Protein AF-A0A934AI98-F1 (afdb_monomer_lite)

Secondary structure (DSSP, 8-state):
-B--PPBS------EEEETTTTEEEETTTEEE--SS-HHHHHHHHHHHHH-S-BEEE-SSS-EEESS-TTSHHHHHHHHHHHHHHHHHHT--SS-TTB--GGG--PPPPSS---EEEEEEEEEEEEEEETTEEEEEEEEEEEEEEEEEEEE-TTSPEEE-HHHHHTT---HHHHHHHHHHHHTHHHHTTSHHHHHHHHHHHHHHHHHHHHTTT--HHHHHHHHHTSTT-------TTS-HHHHHHHHHHHHHHTT--TTBSS-HHHHHHT--

pLDDT: mean 92.44, std 5.74, range [55.16, 98.06]

Sequence (272 aa):
MLEDAAAGLGAIKAVHYADKFHAVEIDNRAVYFPPVGPRDLAVLCRSLAADDRVGVSLGDAELVWGVPKGSDVALVLKLADLFLADIVFGRRETTAGYRYAKRYKPIQQAGEPKVAAFFKIHKFKFRVEKQEVQLVRSALDVSLVPLAAAKAADGANLPDMGAIKAGVRFQALEKNAKHLAKNMSYYRREKVLDQACLYGEVAAFLRGIRDHGADLLGLAMEIEASPRYSVGPDNSAQSLRTHWLAYLKSIETKREFRNWSAPPYTLQSKQR

Radius of gyration: 19.56 Å; chains: 1; bounding box: 44×44×54 Å

Foldseek 3Di:
DQDAAEPDPPFFDDWAQDLVQRWIATPVQAIERQPDALALLLQLLQLCLVDLDAAWDDDPDTDTHSGDCQDPLNLLRVLLLVVLVCQLQQVCLLVVQFQDDVSDRQDHFPDDFQKDKDWYKAPFYWYQDPRYIDTPDIFIAIDIFHFDPDADPNRHTDGPVVCVVVVPDRVSSVVSRVSCRVPVVVVCLQVSSVVNNSSSNSSNHSNNVVVSPYNSNVNSVSSCPRPSDDDDDRRNPDDSVVVSLVSLVVCLVVVSVPRGNDSSNVSNVVVD

Structure (mmCIF, N/CA/C/O backbone):
data_AF-A0A934AI98-F1
#
_entry.id   AF-A0A934AI98-F1
#
loop_
_atom_site.group_PDB
_atom_site.id
_atom_site.type_symbol
_atom_site.label_atom_id
_atom_site.label_alt_id
_atom_site.label_comp_id
_atom_site.label_asym_id
_atom_site.label_entity_id
_atom_site.label_seq_id
_atom_site.pdbx_PDB_ins_code
_atom_site.Cartn_x
_atom_site.Cartn_y
_atom_site.Cartn_z
_atom_site.occupancy
_atom_site.B_iso_or_equiv
_atom_site.auth_seq_id
_atom_site.auth_comp_id
_atom_site.auth_asym_id
_atom_site.auth_atom_id
_atom_site.pdbx_PDB_model_num
ATOM 1 N N . MET A 1 1 ? -2.433 -5.273 2.769 1.00 73.44 1 MET A N 1
ATOM 2 C CA . MET A 1 1 ? -1.682 -6.050 1.759 1.00 73.44 1 MET A CA 1
ATOM 3 C C . MET A 1 1 ? -1.903 -5.462 0.374 1.00 73.44 1 MET A C 1
ATOM 5 O O . MET A 1 1 ? -2.965 -4.892 0.119 1.00 73.44 1 MET A O 1
ATOM 9 N N . LEU A 1 2 ? -0.888 -5.574 -0.483 1.00 85.25 2 LEU A N 1
ATOM 10 C CA . LEU A 1 2 ? -0.943 -5.202 -1.897 1.00 85.25 2 LEU A CA 1
ATOM 11 C C . LEU A 1 2 ? -1.144 -6.484 -2.705 1.00 85.25 2 LEU A C 1
ATOM 13 O O . LEU A 1 2 ? -0.258 -7.336 -2.705 1.00 85.25 2 LEU A O 1
ATOM 17 N N . GLU A 1 3 ? -2.288 -6.649 -3.359 1.00 81.00 3 GLU A N 1
ATOM 18 C CA . GLU A 1 3 ? -2.690 -7.927 -3.964 1.00 81.00 3 GLU A CA 1
ATOM 19 C C . GLU A 1 3 ? -3.086 -7.783 -5.436 1.00 81.00 3 GLU A C 1
ATOM 21 O O . GLU A 1 3 ? -3.317 -6.678 -5.920 1.00 81.00 3 GLU A O 1
ATOM 26 N N . ASP A 1 4 ? -3.201 -8.926 -6.111 1.00 81.06 4 ASP A N 1
ATOM 27 C CA . ASP A 1 4 ? -3.492 -9.104 -7.536 1.00 81.06 4 ASP A CA 1
ATOM 28 C C . ASP A 1 4 ? -2.334 -8.733 -8.482 1.00 81.06 4 ASP A C 1
ATOM 30 O O . ASP A 1 4 ? -1.435 -7.949 -8.158 1.00 81.06 4 ASP A O 1
ATOM 34 N N . ALA A 1 5 ? -2.382 -9.329 -9.674 1.00 77.62 5 ALA A N 1
ATOM 35 C CA . ALA A 1 5 ? -1.540 -9.008 -10.818 1.00 77.62 5 ALA A CA 1
ATOM 36 C C . ALA A 1 5 ? -2.297 -8.117 -11.814 1.00 77.62 5 ALA A C 1
ATOM 38 O O . ALA A 1 5 ? -3.532 -8.092 -11.852 1.00 77.62 5 ALA A O 1
ATOM 39 N N . ALA A 1 6 ? -1.557 -7.378 -12.638 1.00 76.75 6 ALA A N 1
ATOM 40 C CA . ALA A 1 6 ? -2.126 -6.541 -13.680 1.00 76.75 6 ALA A CA 1
ATOM 41 C C . ALA A 1 6 ? -2.884 -7.375 -14.722 1.00 76.75 6 ALA A C 1
ATOM 43 O O . ALA A 1 6 ? -2.316 -8.226 -15.403 1.00 76.75 6 ALA A O 1
ATOM 44 N N . ALA A 1 7 ? -4.164 -7.059 -14.918 1.00 74.12 7 ALA A N 1
ATOM 45 C CA . ALA A 1 7 ? -4.917 -7.523 -16.076 1.00 74.12 7 ALA A CA 1
ATOM 46 C C . ALA A 1 7 ? -4.786 -6.529 -17.243 1.00 74.12 7 ALA A C 1
ATOM 48 O O . ALA A 1 7 ? -4.809 -5.312 -17.036 1.00 74.12 7 ALA A O 1
ATOM 49 N N . GLY A 1 8 ? -4.740 -7.047 -18.476 1.00 74.12 8 GLY A N 1
ATOM 50 C CA . GLY A 1 8 ? -4.846 -6.238 -19.699 1.00 74.12 8 GLY A CA 1
ATOM 51 C C . GLY A 1 8 ? -3.528 -5.771 -20.326 1.00 74.12 8 GLY A C 1
ATOM 52 O O . GLY A 1 8 ? -3.575 -4.930 -21.219 1.00 74.12 8 GLY A O 1
ATOM 53 N N . LEU A 1 9 ? -2.375 -6.307 -19.907 1.00 80.12 9 LEU A N 1
ATOM 54 C CA . LEU A 1 9 ? -1.071 -5.974 -20.508 1.00 80.12 9 LEU A CA 1
ATOM 55 C C . LEU A 1 9 ? -0.831 -6.657 -21.874 1.00 80.12 9 LEU A C 1
ATOM 57 O O . LEU A 1 9 ? -0.042 -6.165 -22.686 1.00 80.12 9 LEU A O 1
ATOM 61 N N . GLY A 1 10 ? -1.546 -7.752 -22.161 1.00 79.75 10 GLY A N 1
ATOM 62 C CA . GLY A 1 10 ? -1.292 -8.615 -23.323 1.00 79.75 10 GLY A CA 1
ATOM 63 C C . GLY A 1 10 ? -0.042 -9.482 -23.135 1.00 79.75 10 GLY A C 1
ATOM 64 O O . GLY A 1 10 ? 0.562 -9.458 -22.069 1.00 79.75 10 GLY A O 1
ATOM 65 N N . ALA A 1 11 ? 0.347 -10.238 -24.165 1.00 85.25 11 ALA A N 1
ATOM 66 C CA . ALA A 1 11 ? 1.568 -11.045 -24.122 1.00 85.25 11 ALA A CA 1
ATOM 67 C C . ALA A 1 11 ? 2.816 -10.152 -24.030 1.00 85.25 11 ALA A C 1
ATOM 69 O O . ALA A 1 11 ? 2.882 -9.125 -24.707 1.00 85.25 11 ALA A O 1
ATOM 70 N N . ILE A 1 12 ? 3.790 -10.554 -23.214 1.00 89.44 12 ILE A N 1
ATOM 71 C CA . ILE A 1 12 ? 5.048 -9.834 -22.990 1.00 89.44 12 ILE A CA 1
ATOM 72 C C . ILE A 1 12 ? 6.200 -10.777 -23.327 1.00 89.44 12 ILE A C 1
ATOM 74 O O . ILE A 1 12 ? 6.163 -11.948 -22.958 1.00 89.44 12 ILE A O 1
ATOM 78 N N . LYS A 1 13 ? 7.193 -10.278 -24.063 1.00 89.56 13 LYS A N 1
ATOM 79 C CA . LYS A 1 13 ? 8.405 -11.005 -24.467 1.00 89.56 13 LYS A CA 1
ATOM 80 C C . LYS A 1 13 ? 9.668 -10.397 -23.869 1.00 89.56 13 LYS A C 1
ATOM 82 O O . LYS A 1 13 ? 10.595 -11.135 -23.560 1.00 89.56 13 LYS A O 1
ATOM 87 N N . ALA A 1 14 ? 9.717 -9.073 -23.748 1.00 92.81 14 ALA A N 1
ATOM 88 C CA . ALA A 1 14 ? 10.872 -8.338 -23.256 1.00 92.81 14 ALA A CA 1
ATOM 89 C C . ALA A 1 14 ? 10.441 -7.155 -22.387 1.00 92.81 14 ALA A C 1
ATOM 91 O O . ALA A 1 14 ? 9.455 -6.472 -22.682 1.00 92.81 14 ALA A O 1
ATOM 92 N N . VAL A 1 15 ? 11.210 -6.919 -21.326 1.00 96.50 15 VAL A N 1
ATOM 93 C CA . VAL A 1 15 ? 11.049 -5.786 -20.419 1.00 96.50 15 VAL A CA 1
ATOM 94 C C . VAL A 1 15 ? 12.421 -5.200 -20.118 1.00 96.50 15 VAL A C 1
ATOM 96 O O . VAL A 1 15 ? 13.326 -5.955 -19.776 1.00 96.50 15 VAL A O 1
ATOM 99 N N . HIS A 1 16 ? 12.549 -3.877 -20.216 1.00 96.19 16 HIS A N 1
ATOM 100 C CA . HIS A 1 16 ? 13.788 -3.152 -19.922 1.00 96.19 16 HIS A CA 1
ATOM 101 C C . HIS A 1 16 ? 13.499 -1.851 -19.178 1.00 96.19 16 HIS A C 1
ATOM 103 O O . HIS A 1 16 ? 12.447 -1.233 -19.364 1.00 96.19 16 HIS A O 1
ATOM 109 N N . TYR A 1 17 ? 14.435 -1.410 -18.346 1.00 97.69 17 TYR A N 1
ATOM 110 C CA . TYR A 1 17 ? 14.358 -0.120 -17.679 1.00 97.69 17 TYR A CA 1
ATOM 111 C C . TYR A 1 17 ? 15.046 0.981 -18.499 1.00 97.69 17 TYR A C 1
ATOM 113 O O . TYR A 1 17 ? 16.257 0.977 -18.708 1.00 97.69 17 TYR A O 1
ATOM 121 N N . ALA A 1 18 ? 14.269 1.979 -18.915 1.00 96.12 18 ALA A N 1
ATOM 122 C CA . ALA A 1 18 ? 14.749 3.173 -19.597 1.00 96.12 18 ALA A CA 1
ATOM 123 C C . ALA A 1 18 ? 15.078 4.282 -18.582 1.00 96.12 18 ALA A C 1
ATOM 125 O O . ALA A 1 18 ? 14.221 5.070 -18.161 1.00 96.12 18 ALA A O 1
ATOM 126 N N . ASP A 1 19 ? 16.351 4.367 -18.197 1.00 93.69 19 ASP A N 1
ATOM 127 C CA . ASP A 1 19 ? 16.862 5.265 -17.155 1.00 93.69 19 ASP A CA 1
ATOM 128 C C . ASP A 1 19 ? 16.587 6.760 -17.413 1.00 93.69 19 ASP A C 1
ATOM 130 O O . ASP A 1 19 ? 16.228 7.516 -16.500 1.00 93.69 19 ASP A O 1
ATOM 134 N N . LYS A 1 20 ? 16.697 7.187 -18.674 1.00 92.75 20 LYS A N 1
ATOM 135 C CA . LYS A 1 20 ? 16.522 8.566 -19.126 1.00 92.75 20 LYS A CA 1
ATOM 136 C C . LYS A 1 20 ? 15.148 9.093 -18.747 1.00 92.75 20 LYS A C 1
ATOM 138 O O . LYS A 1 20 ? 15.032 10.254 -18.343 1.00 92.75 20 LYS A O 1
ATOM 143 N N . PHE A 1 21 ? 14.141 8.230 -18.826 1.00 94.38 21 PHE A N 1
ATOM 144 C CA . PHE A 1 21 ? 12.742 8.569 -18.614 1.00 94.38 21 PHE A CA 1
ATOM 145 C C . PHE A 1 21 ? 12.186 8.066 -17.283 1.00 94.38 21 PHE A C 1
ATOM 147 O O . PHE A 1 21 ? 11.069 8.442 -16.944 1.00 94.38 21 PHE A O 1
ATOM 154 N N . HIS A 1 22 ? 12.957 7.273 -16.527 1.00 96.50 22 HIS A N 1
ATOM 155 C CA . HIS A 1 22 ? 12.447 6.511 -15.389 1.00 96.50 22 HIS A CA 1
ATOM 156 C C . HIS A 1 22 ? 11.195 5.726 -15.798 1.00 96.50 22 HIS A C 1
ATOM 158 O O . HIS A 1 22 ? 10.081 6.002 -15.357 1.00 96.50 22 HIS A O 1
ATOM 164 N N . ALA A 1 23 ? 11.387 4.790 -16.721 1.00 97.44 23 ALA A N 1
ATOM 165 C CA . ALA A 1 23 ? 10.288 4.057 -17.319 1.00 97.44 23 ALA A CA 1
ATOM 166 C C . ALA A 1 23 ? 10.633 2.582 -17.518 1.00 97.44 23 ALA A C 1
ATOM 168 O O . ALA A 1 23 ? 11.800 2.222 -17.638 1.00 97.44 23 ALA A O 1
ATOM 169 N N . VAL A 1 24 ? 9.611 1.735 -17.547 1.00 97.69 24 VAL A N 1
ATOM 170 C CA . VAL A 1 24 ? 9.722 0.315 -17.877 1.00 97.69 24 VAL A CA 1
ATOM 171 C C . VAL A 1 24 ? 9.130 0.115 -19.267 1.00 97.69 24 VAL A C 1
ATOM 173 O O . VAL A 1 24 ? 7.924 0.270 -19.467 1.00 97.69 24 VAL A O 1
ATOM 176 N N . GLU A 1 25 ? 9.983 -0.191 -20.234 1.00 96.94 25 GLU A N 1
ATOM 177 C CA . GLU A 1 25 ? 9.597 -0.473 -21.612 1.00 96.94 25 GLU A CA 1
ATOM 178 C C . GLU A 1 25 ? 9.182 -1.939 -21.745 1.00 96.94 25 GLU A C 1
ATOM 180 O O . GLU A 1 25 ? 9.828 -2.832 -21.203 1.00 96.94 25 GLU A O 1
ATOM 185 N N . ILE A 1 26 ? 8.092 -2.185 -22.471 1.00 94.50 26 ILE A N 1
ATOM 186 C CA . ILE A 1 26 ? 7.527 -3.512 -22.724 1.00 94.50 26 ILE A CA 1
ATOM 187 C C . ILE A 1 26 ? 7.519 -3.721 -24.234 1.00 94.50 26 ILE A C 1
ATOM 189 O O . ILE A 1 26 ? 6.872 -2.954 -24.949 1.00 94.50 26 ILE A O 1
ATOM 193 N N . ASP A 1 27 ? 8.220 -4.746 -24.722 1.00 91.50 27 ASP A N 1
ATOM 194 C CA . ASP A 1 27 ? 8.306 -5.164 -26.135 1.00 91.50 27 ASP A CA 1
ATOM 195 C C . ASP A 1 27 ? 8.543 -4.032 -27.160 1.00 91.50 27 ASP A C 1
ATOM 197 O O . ASP A 1 27 ? 8.078 -4.132 -28.298 1.00 91.50 27 ASP A O 1
ATOM 201 N N . ASN A 1 28 ? 9.175 -2.917 -26.772 1.00 87.44 28 ASN A N 1
ATOM 202 C CA . ASN A 1 28 ? 9.252 -1.678 -27.569 1.00 87.44 28 ASN A CA 1
ATOM 203 C C . ASN A 1 28 ? 7.883 -1.159 -28.073 1.00 87.44 28 ASN A C 1
ATOM 205 O O . ASN A 1 28 ? 7.816 -0.381 -29.026 1.00 87.44 28 ASN A O 1
ATOM 209 N N . ARG A 1 29 ? 6.774 -1.609 -27.468 1.00 90.88 29 ARG A N 1
ATOM 210 C CA . ARG A 1 29 ? 5.394 -1.307 -27.891 1.00 90.88 29 ARG A CA 1
ATOM 211 C C . ARG A 1 29 ? 4.655 -0.414 -26.908 1.00 90.88 29 ARG A C 1
ATOM 213 O O . ARG A 1 29 ? 3.708 0.267 -27.300 1.00 90.88 29 ARG A O 1
ATOM 220 N N . ALA A 1 30 ? 5.027 -0.481 -25.635 1.00 94.56 30 ALA A N 1
ATOM 221 C CA . ALA A 1 30 ? 4.401 0.289 -24.579 1.00 94.56 30 ALA A CA 1
ATOM 222 C C . ALA A 1 30 ? 5.408 0.634 -23.485 1.00 94.56 30 ALA A C 1
ATOM 224 O O . ALA A 1 30 ? 6.384 -0.082 -23.278 1.00 94.56 30 ALA A O 1
ATOM 225 N N . VAL A 1 31 ? 5.132 1.712 -22.764 1.00 96.44 31 VAL A N 1
ATOM 226 C CA . VAL A 1 31 ? 5.966 2.212 -21.677 1.00 96.44 31 VAL A CA 1
ATOM 227 C C . VAL A 1 31 ? 5.106 2.382 -20.434 1.00 96.44 31 VAL A C 1
ATOM 229 O O . VAL A 1 31 ? 4.026 2.968 -20.492 1.00 96.44 31 VAL A O 1
ATOM 232 N N . TYR A 1 32 ? 5.570 1.863 -19.304 1.00 97.44 32 TYR A N 1
ATOM 233 C CA . TYR A 1 32 ? 5.018 2.169 -17.991 1.00 97.44 32 TYR A CA 1
ATOM 234 C C . TYR A 1 32 ? 5.914 3.198 -17.307 1.00 97.44 32 TYR A C 1
ATOM 236 O O . TYR A 1 32 ? 7.119 2.984 -17.211 1.00 97.44 32 TYR A O 1
ATOM 244 N N . PHE A 1 33 ? 5.337 4.294 -16.820 1.00 97.50 33 PHE A N 1
ATOM 245 C CA . PHE A 1 33 ? 6.042 5.292 -16.015 1.00 97.50 33 PHE A CA 1
ATOM 246 C C . PHE A 1 33 ? 5.723 5.039 -14.540 1.00 97.50 33 PHE A C 1
ATOM 248 O O . PHE A 1 33 ? 4.630 5.400 -14.094 1.00 97.50 33 PHE A O 1
ATOM 255 N N . PRO A 1 34 ? 6.622 4.399 -13.771 1.00 97.38 34 PRO A N 1
ATOM 256 C CA . PRO A 1 34 ? 6.347 4.069 -12.385 1.00 97.38 34 PRO A CA 1
ATOM 257 C C . PRO A 1 34 ? 6.080 5.347 -11.579 1.00 97.38 34 PRO A C 1
ATOM 259 O O . PRO A 1 34 ? 6.891 6.274 -11.599 1.00 97.38 34 PRO A O 1
ATOM 262 N N . PRO A 1 35 ? 4.972 5.422 -10.824 1.00 96.56 35 PRO A N 1
ATOM 263 C CA . PRO A 1 35 ? 4.641 6.597 -10.023 1.00 96.56 35 PRO A CA 1
ATOM 264 C C . PRO A 1 35 ? 5.407 6.638 -8.685 1.00 96.56 35 PRO A C 1
ATOM 266 O O . PRO A 1 35 ? 4.999 7.319 -7.746 1.00 96.56 35 PRO A O 1
ATOM 269 N N . VAL A 1 36 ? 6.503 5.887 -8.564 1.00 96.94 36 VAL A N 1
ATOM 270 C CA . VAL A 1 36 ? 7.329 5.756 -7.354 1.00 96.94 36 VAL A CA 1
ATOM 271 C C . VAL A 1 36 ? 8.793 5.889 -7.736 1.00 96.94 36 VAL A C 1
ATOM 273 O O . VAL A 1 36 ? 9.152 5.586 -8.862 1.00 96.94 36 VAL A O 1
ATOM 276 N N . GLY A 1 37 ? 9.657 6.318 -6.816 1.00 95.81 37 GLY A N 1
ATOM 277 C CA . GLY A 1 37 ? 11.070 6.519 -7.145 1.00 95.81 37 GLY A CA 1
ATOM 278 C C . GLY A 1 37 ? 11.808 5.222 -7.532 1.00 95.81 37 GLY A C 1
ATOM 279 O O . GLY A 1 37 ? 11.397 4.136 -7.111 1.00 95.81 37 GLY A O 1
ATOM 280 N N . PRO A 1 38 ? 12.954 5.320 -8.242 1.00 96.50 38 PRO A N 1
ATOM 281 C CA . PRO A 1 38 ? 13.774 4.167 -8.634 1.00 96.50 38 PRO A CA 1
ATOM 282 C C . PRO A 1 38 ? 14.121 3.230 -7.469 1.00 96.50 38 PRO A C 1
ATOM 284 O O . PRO A 1 38 ? 14.092 2.013 -7.621 1.00 96.50 38 PRO A O 1
ATOM 287 N N . ARG A 1 39 ? 14.394 3.791 -6.282 1.00 95.62 39 ARG A N 1
ATOM 288 C CA . ARG A 1 39 ? 14.692 3.020 -5.066 1.00 95.62 39 ARG A CA 1
ATOM 289 C C . ARG A 1 39 ? 13.560 2.061 -4.701 1.00 95.62 39 ARG A C 1
ATOM 291 O O . ARG A 1 39 ? 13.792 0.868 -4.523 1.00 95.62 39 ARG A O 1
ATOM 298 N N . ASP A 1 40 ? 12.346 2.586 -4.588 1.00 97.12 40 ASP A N 1
ATOM 299 C CA . ASP A 1 40 ? 11.182 1.796 -4.190 1.00 97.12 40 ASP A CA 1
ATOM 300 C C . ASP A 1 40 ? 10.789 0.795 -5.273 1.00 97.12 40 ASP A C 1
ATOM 302 O O . ASP A 1 40 ? 10.397 -0.327 -4.957 1.00 97.12 40 ASP A O 1
ATOM 306 N N . LEU A 1 41 ? 10.942 1.178 -6.544 1.00 98.00 41 LEU A N 1
ATOM 307 C CA . LEU A 1 41 ? 10.733 0.279 -7.672 1.00 98.00 41 LEU A CA 1
ATOM 308 C C . LEU A 1 41 ? 11.680 -0.926 -7.601 1.00 98.00 41 LEU A C 1
ATOM 310 O O . LEU A 1 41 ? 11.213 -2.058 -7.661 1.00 98.00 41 LEU A O 1
ATOM 314 N N . ALA A 1 42 ? 12.982 -0.703 -7.395 1.00 97.56 42 ALA A N 1
ATOM 315 C CA . ALA A 1 42 ? 13.966 -1.780 -7.268 1.00 97.56 42 ALA A CA 1
ATOM 316 C C . ALA A 1 42 ? 13.692 -2.686 -6.054 1.00 97.56 42 ALA A C 1
ATOM 318 O O . ALA A 1 42 ? 13.805 -3.911 -6.154 1.00 97.56 42 ALA A O 1
ATOM 319 N N . VAL A 1 43 ? 13.281 -2.102 -4.918 1.00 96.88 43 VAL A N 1
ATOM 320 C CA . VAL A 1 43 ? 12.843 -2.867 -3.739 1.00 96.88 43 VAL A CA 1
ATOM 321 C C . VAL A 1 43 ? 11.662 -3.764 -4.097 1.00 96.88 43 VAL A C 1
ATOM 323 O O . VAL A 1 43 ? 11.727 -4.961 -3.838 1.00 96.88 43 VAL A O 1
ATOM 326 N N . LEU A 1 44 ? 10.618 -3.223 -4.730 1.00 97.69 44 LEU A N 1
ATOM 327 C CA . LEU A 1 44 ? 9.441 -3.997 -5.127 1.00 97.69 44 LEU A CA 1
ATOM 328 C C . LEU A 1 44 ? 9.776 -5.086 -6.155 1.00 97.69 44 LEU A C 1
ATOM 330 O O . LEU A 1 44 ? 9.263 -6.195 -6.021 1.00 97.69 44 LEU A O 1
ATOM 334 N N . CYS A 1 45 ? 10.657 -4.816 -7.124 1.00 97.94 45 CYS A N 1
ATOM 335 C CA . CYS A 1 45 ? 11.142 -5.816 -8.076 1.00 97.94 45 CYS A CA 1
ATOM 336 C C . CYS A 1 45 ? 11.788 -7.009 -7.356 1.00 97.94 45 CYS A C 1
ATOM 338 O O . CYS A 1 45 ? 11.358 -8.145 -7.546 1.00 97.94 45 CYS A O 1
ATOM 340 N N . ARG A 1 46 ? 12.763 -6.759 -6.468 1.00 96.81 46 ARG A N 1
ATOM 341 C CA . ARG A 1 46 ? 13.418 -7.825 -5.686 1.00 96.81 46 ARG A CA 1
ATOM 342 C C . ARG A 1 46 ? 12.444 -8.580 -4.800 1.00 96.81 46 ARG A C 1
ATOM 344 O O . ARG A 1 46 ? 12.478 -9.806 -4.747 1.00 96.81 46 ARG A O 1
ATOM 351 N N . SER A 1 47 ? 11.588 -7.841 -4.105 1.00 95.38 47 SER A N 1
ATOM 352 C CA . SER A 1 47 ? 10.587 -8.405 -3.212 1.00 95.38 47 SER A CA 1
ATOM 353 C C . SER A 1 47 ? 9.677 -9.375 -3.949 1.00 95.38 47 SER A C 1
ATOM 355 O O . SER A 1 47 ? 9.574 -10.521 -3.534 1.00 95.38 47 SER A O 1
ATOM 357 N N . LEU A 1 48 ? 9.100 -8.954 -5.077 1.00 96.38 48 LEU A N 1
ATOM 358 C CA . LEU A 1 48 ? 8.155 -9.758 -5.856 1.00 96.38 48 LEU A CA 1
ATOM 359 C C . LEU A 1 48 ? 8.816 -10.873 -6.672 1.00 96.38 48 LEU A C 1
ATOM 361 O O . LEU A 1 48 ? 8.125 -11.805 -7.089 1.00 96.38 48 LEU A O 1
ATOM 365 N N . ALA A 1 49 ? 10.130 -10.800 -6.897 1.00 95.25 49 ALA A N 1
ATOM 366 C CA . ALA A 1 49 ? 10.900 -11.923 -7.417 1.00 95.25 49 ALA A CA 1
ATOM 367 C C . ALA A 1 49 ? 11.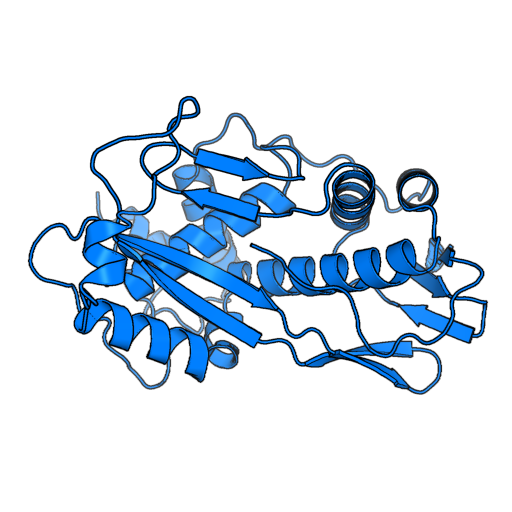045 -13.052 -6.381 1.00 95.25 49 ALA A C 1
ATOM 369 O O . ALA A 1 49 ? 11.041 -14.222 -6.753 1.00 95.25 49 ALA A O 1
ATOM 370 N N . ALA A 1 50 ? 11.175 -12.705 -5.095 1.00 93.19 50 ALA A N 1
ATOM 371 C CA . ALA A 1 50 ? 11.427 -13.656 -4.011 1.00 93.19 50 ALA A CA 1
ATOM 372 C C . ALA A 1 50 ? 10.146 -14.169 -3.325 1.00 93.19 50 ALA A C 1
ATOM 374 O O . ALA A 1 50 ? 10.045 -15.352 -3.009 1.00 93.19 50 ALA A O 1
ATOM 375 N N . ASP A 1 51 ? 9.178 -13.287 -3.070 1.00 87.69 51 ASP A N 1
ATOM 376 C CA . ASP A 1 51 ? 7.905 -13.588 -2.411 1.00 87.69 51 ASP A CA 1
ATOM 377 C C . ASP A 1 51 ? 6.799 -12.746 -3.054 1.00 87.69 51 ASP A C 1
ATOM 379 O O . ASP A 1 51 ? 6.893 -11.525 -3.165 1.00 87.69 51 ASP A O 1
ATOM 383 N N . ASP A 1 52 ? 5.706 -13.388 -3.458 1.00 87.00 52 ASP A N 1
ATOM 384 C CA . ASP A 1 52 ? 4.588 -12.684 -4.079 1.00 87.00 52 ASP A CA 1
ATOM 385 C C . ASP A 1 52 ? 3.862 -11.724 -3.115 1.00 87.00 52 ASP A C 1
ATOM 387 O O . ASP A 1 52 ? 3.116 -10.836 -3.539 1.00 87.00 52 ASP A O 1
ATOM 391 N N . ARG A 1 53 ? 4.070 -11.862 -1.803 1.00 88.81 53 ARG A N 1
ATOM 392 C CA . ARG A 1 53 ? 3.390 -11.067 -0.776 1.00 88.81 53 ARG A CA 1
ATOM 393 C C . ARG A 1 53 ? 4.123 -9.760 -0.512 1.00 88.81 53 ARG A C 1
ATOM 395 O O . ARG A 1 53 ? 5.293 -9.764 -0.170 1.00 88.81 53 ARG A O 1
ATOM 402 N N . VAL A 1 54 ? 3.392 -8.645 -0.518 1.00 93.19 54 VAL A N 1
ATOM 403 C CA . VAL A 1 54 ? 3.866 -7.354 0.008 1.00 93.19 54 VAL A CA 1
ATOM 404 C C . VAL A 1 54 ? 2.821 -6.792 0.965 1.00 93.19 54 VAL A C 1
ATOM 406 O O . VAL A 1 54 ? 1.656 -6.579 0.604 1.00 93.19 54 VAL A O 1
ATOM 409 N N . GLY A 1 55 ? 3.215 -6.554 2.213 1.00 93.69 55 GLY A N 1
ATOM 410 C CA . GLY A 1 55 ? 2.279 -6.069 3.217 1.00 93.69 55 GLY A CA 1
ATOM 411 C C . GLY A 1 55 ? 2.876 -5.884 4.599 1.00 93.69 55 GLY A C 1
ATOM 412 O O . GLY A 1 55 ? 4.035 -6.202 4.854 1.00 93.69 55 GLY A O 1
ATOM 413 N N . VAL A 1 56 ? 2.036 -5.377 5.495 1.00 94.62 56 VAL A N 1
ATOM 414 C CA . VAL A 1 56 ? 2.345 -5.183 6.909 1.00 94.62 56 VAL A CA 1
ATOM 415 C C . VAL A 1 56 ? 1.152 -5.612 7.751 1.00 94.62 56 VAL A C 1
ATOM 417 O O . VAL A 1 56 ? 0.025 -5.655 7.252 1.00 94.62 56 VAL A O 1
ATOM 420 N N . SER A 1 57 ? 1.407 -5.917 9.017 1.00 91.62 57 SER A N 1
ATOM 421 C CA . SER A 1 57 ? 0.383 -6.075 10.046 1.00 91.62 57 SER A CA 1
ATOM 422 C C . SER A 1 57 ? 0.863 -5.381 11.306 1.00 91.62 57 SER A C 1
ATOM 424 O O . SER A 1 57 ? 1.973 -5.649 11.773 1.00 91.62 57 S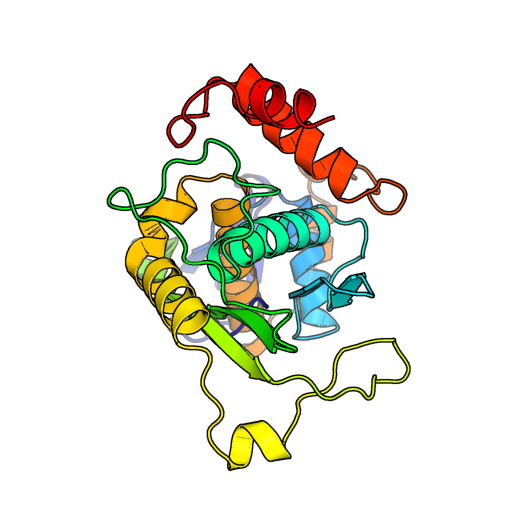ER A O 1
ATOM 426 N N . LEU A 1 58 ? 0.016 -4.515 11.855 1.00 90.88 58 LEU A N 1
ATOM 427 C CA . LEU A 1 58 ? 0.269 -3.814 13.105 1.00 90.88 58 LEU A CA 1
ATOM 428 C C . LEU A 1 58 ? -0.649 -4.345 14.210 1.00 90.88 58 LEU A C 1
ATOM 430 O O . LEU A 1 58 ? -1.849 -4.540 14.023 1.00 90.88 58 LEU A O 1
ATOM 434 N N . GLY A 1 59 ? -0.068 -4.586 15.378 1.00 84.94 59 GLY A N 1
ATOM 435 C CA . GLY A 1 59 ? -0.743 -5.077 16.574 1.00 84.94 59 GLY A CA 1
ATOM 436 C C . GLY A 1 59 ? 0.275 -5.200 17.701 1.00 84.94 59 GLY A C 1
ATOM 437 O O . GLY A 1 59 ? 1.168 -4.365 17.804 1.00 84.94 59 GLY A O 1
ATOM 438 N N . ASP A 1 60 ? 0.189 -6.270 18.492 1.00 80.06 60 ASP A N 1
ATOM 439 C CA . ASP A 1 60 ? 1.191 -6.562 19.533 1.00 80.06 60 ASP A CA 1
ATOM 440 C C . ASP A 1 60 ? 2.598 -6.783 18.944 1.00 80.06 60 ASP A C 1
ATOM 442 O O . ASP A 1 60 ? 3.603 -6.525 19.602 1.00 80.06 60 ASP A O 1
ATOM 446 N N . ALA A 1 61 ? 2.664 -7.229 17.686 1.00 84.44 61 ALA A N 1
ATOM 447 C CA . ALA A 1 61 ? 3.880 -7.321 16.893 1.00 84.44 61 ALA A CA 1
ATOM 448 C C . ALA A 1 61 ? 3.744 -6.495 15.605 1.00 84.44 61 ALA A C 1
ATOM 450 O O . ALA A 1 61 ? 2.664 -6.408 15.014 1.00 84.44 61 ALA A O 1
ATOM 451 N N . GLU A 1 62 ? 4.860 -5.920 15.148 1.00 89.88 62 GLU A N 1
ATOM 452 C CA . GLU A 1 62 ? 4.964 -5.293 13.829 1.00 89.88 62 GLU A CA 1
ATOM 453 C C . GLU A 1 62 ? 5.553 -6.282 12.822 1.00 89.88 62 GLU A C 1
ATOM 455 O O . GLU A 1 62 ? 6.765 -6.530 12.814 1.00 89.88 62 GLU A O 1
ATOM 460 N N . LEU A 1 63 ? 4.701 -6.804 11.944 1.00 91.06 63 LEU A N 1
ATOM 461 C CA . LEU A 1 63 ? 5.094 -7.751 10.905 1.00 91.06 63 LEU A CA 1
ATOM 462 C C . LEU A 1 63 ? 5.175 -7.045 9.550 1.00 91.06 63 LEU A C 1
ATOM 464 O O . LEU A 1 63 ? 4.351 -6.186 9.229 1.00 91.06 63 LEU A O 1
ATOM 468 N N . VAL A 1 64 ? 6.187 -7.405 8.763 1.00 93.06 64 VAL A N 1
ATOM 469 C CA . VAL A 1 64 ? 6.423 -6.904 7.404 1.00 93.06 64 VAL A CA 1
ATOM 470 C C . VAL A 1 64 ? 6.728 -8.104 6.516 1.00 93.06 64 VAL A C 1
ATOM 472 O O . VAL A 1 64 ? 7.571 -8.924 6.873 1.00 93.06 64 VAL A O 1
ATOM 475 N N . TRP A 1 65 ? 6.058 -8.197 5.369 1.00 91.88 65 TRP A N 1
ATOM 476 C CA . TRP A 1 65 ? 6.222 -9.290 4.409 1.00 91.88 65 TRP A CA 1
ATOM 477 C C . TRP A 1 65 ? 6.681 -8.772 3.047 1.00 91.88 65 TRP A C 1
ATOM 479 O O . TRP A 1 65 ? 6.244 -7.706 2.602 1.00 91.88 65 TRP A O 1
ATOM 489 N N . GLY A 1 66 ? 7.560 -9.540 2.401 1.00 90.56 66 GLY A N 1
ATOM 490 C CA . GLY A 1 66 ? 8.101 -9.293 1.060 1.00 90.56 66 GLY A CA 1
ATOM 491 C C . GLY A 1 66 ? 9.176 -8.222 0.976 1.00 90.56 66 GLY A C 1
ATOM 492 O O . GLY A 1 66 ? 10.119 -8.372 0.209 1.00 90.56 66 GLY A O 1
ATOM 493 N N . VAL A 1 67 ? 9.072 -7.149 1.759 1.00 94.06 67 VAL A N 1
ATOM 494 C CA . VAL A 1 67 ? 9.974 -5.986 1.688 1.00 94.06 67 VAL A CA 1
ATOM 495 C C . VAL A 1 67 ? 10.876 -5.867 2.923 1.00 94.06 67 VAL A C 1
ATOM 497 O O . VAL A 1 67 ? 10.482 -6.289 4.014 1.00 94.06 67 VAL A O 1
ATOM 500 N N . PRO A 1 68 ? 12.069 -5.247 2.810 1.00 94.06 68 PRO A N 1
ATOM 501 C CA . PRO A 1 68 ? 12.912 -4.969 3.970 1.00 94.06 68 PRO A CA 1
ATOM 502 C C . PRO A 1 68 ? 12.176 -4.109 5.005 1.00 94.06 68 PRO A C 1
ATOM 504 O O . PRO A 1 68 ? 11.583 -3.085 4.655 1.00 94.06 68 PRO A O 1
ATOM 507 N N . LYS A 1 69 ? 12.254 -4.481 6.290 1.00 92.31 69 LYS A N 1
ATOM 508 C CA . LYS A 1 69 ? 11.508 -3.831 7.389 1.00 92.31 69 LYS A CA 1
ATOM 509 C C . LYS A 1 69 ? 11.754 -2.318 7.501 1.00 92.31 69 LYS A C 1
ATOM 511 O O . LYS A 1 69 ? 10.845 -1.598 7.906 1.00 92.31 69 LYS A O 1
ATOM 516 N N . GLY A 1 70 ? 12.959 -1.858 7.157 1.00 91.44 70 GLY A N 1
ATOM 517 C CA . GLY A 1 70 ? 13.362 -0.447 7.179 1.00 91.44 70 GLY A CA 1
ATOM 518 C C . GLY A 1 70 ? 13.212 0.301 5.849 1.00 91.44 70 GLY A C 1
ATOM 519 O O . GLY A 1 70 ? 13.582 1.471 5.773 1.00 91.44 70 GLY A O 1
ATOM 520 N N . SER A 1 71 ? 12.687 -0.345 4.802 1.00 94.44 71 SER A N 1
ATOM 521 C CA . SER A 1 71 ? 12.435 0.315 3.512 1.00 94.44 71 SER A CA 1
ATOM 522 C C . SER A 1 71 ? 11.341 1.383 3.620 1.00 94.44 71 SER A C 1
ATOM 524 O O . SER A 1 71 ? 10.443 1.283 4.461 1.00 94.44 71 SER A O 1
ATOM 526 N N . ASP A 1 72 ? 11.378 2.381 2.733 1.00 94.69 72 ASP A N 1
ATOM 527 C CA . ASP A 1 72 ? 10.326 3.404 2.655 1.00 94.69 72 ASP A CA 1
ATOM 528 C C . ASP A 1 72 ? 8.969 2.768 2.304 1.00 94.69 72 ASP A C 1
ATOM 530 O O . ASP A 1 72 ? 7.948 3.140 2.885 1.00 94.69 72 ASP A O 1
ATOM 534 N N . VAL A 1 73 ? 8.969 1.725 1.459 1.00 96.06 73 VAL A N 1
ATOM 535 C CA . VAL A 1 73 ? 7.785 0.903 1.161 1.00 96.06 73 VAL A CA 1
ATOM 536 C C . VAL A 1 73 ? 7.168 0.342 2.444 1.00 96.06 73 VAL A C 1
ATOM 538 O O . VAL A 1 73 ? 5.986 0.565 2.708 1.00 96.06 73 VAL A O 1
ATOM 541 N N . ALA A 1 74 ? 7.956 -0.346 3.279 1.00 96.12 74 ALA A N 1
ATOM 542 C CA . ALA A 1 74 ? 7.464 -0.892 4.543 1.00 96.12 74 ALA A CA 1
ATOM 543 C C . ALA A 1 74 ? 6.9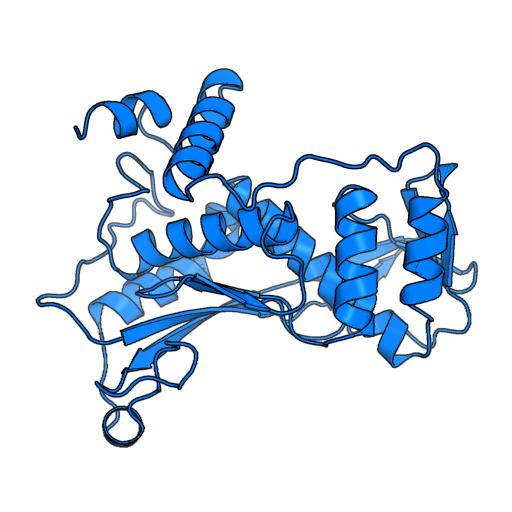38 0.215 5.464 1.00 96.12 74 ALA A C 1
ATOM 545 O O . ALA A 1 74 ? 5.853 0.083 6.030 1.00 96.12 74 ALA A O 1
ATOM 546 N N . LEU A 1 75 ? 7.678 1.318 5.590 1.00 96.00 75 LEU A N 1
ATOM 547 C CA . LEU A 1 75 ? 7.304 2.429 6.456 1.00 96.00 75 LEU A CA 1
ATOM 548 C C . LEU A 1 75 ? 5.960 3.049 6.054 1.00 96.00 75 LEU A C 1
ATOM 550 O O . LEU A 1 75 ? 5.074 3.204 6.893 1.00 96.00 75 LEU A O 1
ATOM 554 N N . VAL A 1 76 ? 5.782 3.377 4.777 1.00 96.69 76 VAL A N 1
ATOM 555 C CA . VAL A 1 76 ? 4.532 3.950 4.264 1.00 96.69 76 VAL A CA 1
ATOM 556 C C . VAL A 1 76 ? 3.368 2.990 4.471 1.00 96.69 76 VAL A C 1
ATOM 558 O O . VAL A 1 76 ? 2.302 3.431 4.895 1.00 96.69 76 VAL A O 1
ATOM 561 N N . LEU A 1 77 ? 3.560 1.690 4.226 1.00 97.38 77 LEU A N 1
ATOM 562 C CA . LEU A 1 77 ? 2.512 0.699 4.463 1.00 97.38 77 LEU A CA 1
ATOM 563 C C . LEU A 1 77 ? 2.107 0.653 5.939 1.00 97.38 77 LEU A C 1
ATOM 565 O O . LEU A 1 77 ? 0.912 0.608 6.220 1.00 97.38 77 LEU A O 1
ATOM 569 N N . LYS A 1 78 ? 3.058 0.741 6.880 1.00 96.88 78 LYS A N 1
ATOM 570 C CA . LYS A 1 78 ? 2.748 0.830 8.318 1.00 96.88 78 LYS A CA 1
ATOM 571 C C . LYS A 1 78 ? 1.985 2.106 8.661 1.00 96.88 78 LYS A C 1
ATOM 573 O O . LYS A 1 78 ? 0.988 2.055 9.370 1.00 96.88 78 LYS A O 1
ATOM 578 N N . LEU A 1 79 ? 2.427 3.259 8.163 1.00 96.62 79 LEU A N 1
ATOM 579 C CA . LEU A 1 79 ? 1.752 4.529 8.440 1.00 96.62 79 LEU A CA 1
ATOM 580 C C . LEU A 1 79 ? 0.338 4.563 7.828 1.00 96.62 79 LEU A C 1
ATOM 582 O O . LEU A 1 79 ? -0.582 5.099 8.445 1.00 96.62 79 LEU A O 1
ATOM 586 N N . ALA A 1 80 ? 0.150 3.970 6.645 1.00 97.12 80 ALA A N 1
ATOM 587 C CA . ALA A 1 80 ? -1.160 3.816 6.023 1.00 97.12 80 ALA A CA 1
ATOM 588 C C . ALA A 1 80 ? -2.054 2.870 6.835 1.00 97.12 80 ALA A C 1
ATOM 590 O O . ALA A 1 80 ? -3.200 3.218 7.102 1.00 97.12 80 ALA A O 1
ATOM 591 N N . ASP A 1 81 ? -1.537 1.719 7.271 1.00 96.88 81 ASP A N 1
ATOM 592 C CA . ASP A 1 81 ? -2.262 0.764 8.116 1.00 96.88 81 ASP A CA 1
ATOM 593 C C . ASP A 1 81 ? -2.711 1.412 9.432 1.00 96.88 81 ASP A C 1
ATOM 595 O O . ASP A 1 81 ? -3.896 1.394 9.760 1.00 96.88 81 ASP A O 1
ATOM 599 N N . LEU A 1 82 ? -1.797 2.110 10.114 1.00 95.62 82 LEU A N 1
ATOM 600 C CA . LEU A 1 82 ? -2.073 2.869 11.333 1.00 95.62 82 LEU A CA 1
ATOM 601 C C . LEU A 1 82 ? -3.174 3.918 11.121 1.00 95.62 82 LEU A C 1
ATOM 603 O O . LEU A 1 82 ? -4.096 4.028 11.931 1.00 95.62 82 LEU A O 1
ATOM 607 N N . PHE A 1 83 ? -3.089 4.685 10.031 1.00 96.31 83 PHE A N 1
ATOM 608 C CA . PHE A 1 83 ? -4.092 5.688 9.688 1.00 96.31 83 PHE A CA 1
ATOM 609 C C . PHE A 1 83 ? -5.459 5.046 9.431 1.00 96.31 83 PHE A C 1
ATOM 611 O O . PHE A 1 83 ? -6.448 5.468 10.020 1.00 96.31 83 PHE A O 1
ATOM 618 N N . LEU A 1 84 ? -5.534 4.012 8.588 1.00 97.31 84 LEU A N 1
ATOM 619 C CA . LEU A 1 84 ? -6.795 3.350 8.239 1.00 97.31 84 LEU A CA 1
ATOM 620 C C . LEU A 1 84 ? -7.419 2.631 9.442 1.00 97.31 84 LEU A C 1
ATOM 622 O O . LEU A 1 84 ? -8.639 2.691 9.624 1.00 97.31 84 LEU A O 1
ATOM 626 N N . ALA A 1 85 ? -6.601 1.990 10.280 1.00 95.88 85 ALA A N 1
ATOM 627 C CA . ALA A 1 85 ? -7.038 1.338 11.507 1.00 95.88 85 ALA A CA 1
ATOM 628 C C . ALA A 1 85 ? -7.684 2.344 12.467 1.00 95.88 85 ALA A C 1
ATOM 630 O O . ALA A 1 85 ? -8.782 2.088 12.958 1.00 95.88 85 ALA A O 1
ATOM 631 N N . ASP A 1 86 ? -7.085 3.519 12.671 1.00 95.38 86 ASP A N 1
ATOM 632 C CA . ASP A 1 86 ? -7.651 4.552 13.547 1.00 95.38 86 ASP A CA 1
ATOM 633 C C . ASP A 1 86 ? -9.062 4.990 13.102 1.00 95.38 86 ASP A C 1
ATOM 635 O O . ASP A 1 86 ? -9.944 5.213 13.937 1.00 95.38 86 ASP A O 1
ATOM 639 N N . ILE A 1 87 ? -9.323 5.003 11.785 1.00 96.75 87 ILE A N 1
ATOM 640 C CA . ILE A 1 87 ? -10.657 5.255 11.211 1.00 96.75 87 ILE A CA 1
ATOM 641 C C . ILE A 1 87 ? -11.603 4.075 11.441 1.00 96.75 87 ILE A C 1
ATOM 643 O O . ILE A 1 87 ? -12.748 4.280 11.843 1.00 96.75 87 ILE A O 1
ATOM 647 N N . VAL A 1 88 ? -11.167 2.842 11.164 1.00 97.38 88 VAL A N 1
ATOM 648 C CA . VAL A 1 88 ? -12.016 1.647 11.315 1.00 97.38 88 VAL A CA 1
ATOM 649 C C . VAL A 1 88 ? -12.418 1.442 12.771 1.00 97.38 88 VAL A C 1
ATOM 651 O O . VAL A 1 88 ? -13.595 1.208 13.041 1.00 97.38 88 VAL A O 1
ATOM 654 N N . PHE A 1 89 ? -11.476 1.586 13.700 1.00 95.94 89 PHE A N 1
ATOM 655 C CA . PHE A 1 89 ? -11.704 1.420 15.135 1.00 95.94 89 PHE A CA 1
ATOM 656 C C . PHE A 1 89 ? -12.290 2.661 15.816 1.00 95.94 89 PHE A C 1
ATOM 658 O O . PHE A 1 89 ? -12.775 2.562 16.941 1.00 95.94 89 PHE A O 1
ATOM 665 N N . GLY A 1 90 ? -12.278 3.815 15.145 1.00 94.56 90 GLY A N 1
ATOM 666 C CA . GLY A 1 90 ? -12.845 5.059 15.659 1.00 94.56 90 GLY A CA 1
ATOM 667 C C . GLY A 1 90 ? -12.134 5.609 16.897 1.00 94.56 90 GLY A C 1
ATOM 668 O O . GLY A 1 90 ? -12.772 6.308 17.680 1.00 94.56 90 GLY A O 1
ATOM 669 N N . ARG A 1 91 ? -10.842 5.298 17.084 1.00 91.25 91 ARG A N 1
ATOM 670 C CA . ARG A 1 91 ? -10.068 5.683 18.282 1.00 91.25 91 ARG A CA 1
ATOM 671 C C . ARG A 1 91 ? -9.677 7.160 18.271 1.00 91.25 91 ARG A C 1
ATOM 673 O O . ARG A 1 91 ? -9.697 7.807 19.312 1.00 91.25 91 ARG A O 1
ATOM 680 N N . ARG A 1 92 ? -9.417 7.716 17.081 1.00 90.50 92 ARG A N 1
ATOM 681 C CA . ARG A 1 92 ? -9.015 9.118 16.860 1.00 90.50 92 ARG A CA 1
ATOM 682 C C . ARG A 1 92 ? -7.687 9.480 17.529 1.00 90.50 92 ARG A C 1
ATOM 684 O O . ARG A 1 92 ? -7.457 10.654 17.819 1.00 90.50 92 ARG A O 1
ATOM 691 N N . GLU A 1 93 ? -6.823 8.494 17.741 1.00 89.50 93 GLU A N 1
ATOM 692 C CA . GLU A 1 93 ? -5.495 8.681 18.323 1.00 89.50 93 GLU A CA 1
ATOM 693 C C . GLU A 1 93 ? -4.569 9.343 17.304 1.00 89.50 93 GLU A C 1
ATOM 695 O O . GLU A 1 93 ? -3.922 10.342 17.596 1.00 89.50 93 GLU A O 1
ATOM 700 N N . THR A 1 94 ? -4.557 8.857 16.063 1.00 89.69 94 THR A N 1
ATOM 701 C CA . THR A 1 94 ? -3.683 9.383 15.000 1.00 89.69 94 THR A CA 1
ATOM 702 C C . THR A 1 94 ? -4.405 10.366 14.082 1.00 89.69 94 THR A C 1
ATOM 704 O O . THR A 1 94 ? -3.781 11.241 13.484 1.00 89.69 94 THR A O 1
ATOM 707 N N . THR A 1 95 ? -5.735 10.314 14.037 1.00 94.00 95 THR A N 1
ATOM 708 C CA . THR A 1 95 ? -6.592 11.172 13.202 1.00 94.00 95 THR A CA 1
ATOM 709 C C . THR A 1 95 ? -7.272 12.304 13.984 1.00 94.00 95 THR A C 1
ATOM 711 O O . THR A 1 95 ? -8.295 12.857 13.559 1.00 94.00 95 THR A O 1
ATOM 714 N N . ALA A 1 96 ? -6.730 12.696 15.141 1.00 91.62 96 ALA A N 1
ATOM 715 C CA . ALA A 1 96 ? -7.229 13.847 15.889 1.00 91.62 96 ALA A CA 1
ATOM 716 C C . ALA A 1 96 ? -7.218 15.129 15.028 1.00 91.62 96 ALA A C 1
ATOM 718 O O . ALA A 1 96 ? -6.195 15.531 14.483 1.00 91.62 96 ALA A O 1
ATOM 719 N N . GLY A 1 97 ? -8.384 15.770 14.887 1.00 91.69 97 GLY A N 1
ATOM 720 C CA . GLY A 1 97 ? -8.581 16.938 14.015 1.00 91.69 97 GLY A CA 1
ATOM 721 C C . GLY A 1 97 ? -8.690 16.630 12.516 1.00 91.69 97 GLY A C 1
ATOM 722 O O . GLY A 1 97 ? -8.846 17.552 11.715 1.00 91.69 97 GLY A O 1
ATOM 723 N N . TYR A 1 98 ? -8.671 15.358 12.118 1.00 95.50 98 TYR A N 1
ATOM 724 C CA . TYR A 1 98 ? -8.941 14.955 10.744 1.00 95.50 98 TYR A CA 1
ATOM 725 C C . TYR A 1 98 ? -10.411 15.193 10.364 1.00 95.50 98 TYR A C 1
ATOM 727 O O . TYR A 1 98 ? -11.339 14.885 11.119 1.00 95.50 98 TYR A O 1
ATOM 735 N N . ARG A 1 99 ? -10.639 15.728 9.165 1.00 96.38 99 ARG A N 1
ATOM 736 C CA . ARG A 1 99 ? -11.951 15.902 8.538 1.00 96.38 99 ARG A CA 1
ATOM 737 C C . ARG A 1 99 ? -12.216 14.703 7.642 1.00 96.38 99 ARG A C 1
ATOM 739 O O . ARG A 1 99 ? -11.584 14.545 6.603 1.00 96.38 99 ARG A O 1
ATOM 746 N N . TYR A 1 100 ? -13.184 13.881 8.017 1.00 96.81 100 TYR A N 1
ATOM 747 C CA . TYR A 1 100 ? -13.567 12.699 7.249 1.00 96.81 100 TYR A CA 1
ATOM 748 C C . TYR A 1 100 ? -14.456 13.030 6.051 1.00 96.81 100 TYR A C 1
ATOM 750 O O . TYR A 1 100 ? -15.160 14.049 6.029 1.00 96.81 100 TYR A O 1
ATOM 758 N N . ALA A 1 101 ? -14.476 12.119 5.075 1.00 97.44 101 ALA A N 1
ATOM 759 C CA . ALA A 1 101 ? -15.347 12.214 3.913 1.00 97.44 101 ALA A CA 1
ATOM 760 C C . ALA A 1 101 ? -16.800 12.423 4.356 1.00 97.44 101 ALA A C 1
ATOM 762 O O . ALA A 1 101 ? -17.298 11.751 5.259 1.00 97.44 101 ALA A O 1
ATOM 763 N N . LYS A 1 102 ? -17.496 13.375 3.724 1.00 96.69 102 LYS A N 1
ATOM 764 C CA . LYS A 1 102 ? -18.908 13.681 4.023 1.00 96.69 102 LYS A CA 1
ATOM 765 C C . LYS A 1 102 ? -19.165 14.002 5.507 1.00 96.69 102 LYS A C 1
ATOM 767 O O . LYS A 1 102 ? -20.257 13.748 6.003 1.00 96.69 102 LYS A O 1
ATOM 772 N N . ARG A 1 103 ? -18.164 14.553 6.215 1.00 95.38 103 ARG A N 1
ATOM 773 C CA . ARG A 1 103 ? -18.224 14.871 7.657 1.00 95.38 103 ARG A CA 1
ATOM 774 C C . ARG A 1 103 ? -18.564 13.653 8.528 1.00 95.38 103 ARG A C 1
ATOM 776 O O . ARG A 1 103 ? -19.167 13.803 9.591 1.00 95.38 103 ARG A O 1
ATOM 783 N N . TYR A 1 104 ? -18.203 12.457 8.066 1.00 97.56 104 TYR A N 1
ATOM 784 C CA . TYR A 1 104 ? -18.439 11.221 8.798 1.00 97.56 104 TYR A CA 1
ATOM 785 C C . TYR A 1 104 ? -17.774 11.256 10.174 1.00 97.56 104 TYR A C 1
ATOM 787 O O . TYR A 1 104 ? -16.722 11.866 10.364 1.00 97.56 104 TYR A O 1
ATOM 795 N N . LYS A 1 105 ? -18.404 10.604 11.145 1.00 95.94 105 LYS A N 1
ATOM 796 C CA . LYS A 1 105 ? -17.875 10.454 12.496 1.00 95.94 105 LYS A CA 1
ATOM 797 C C . LYS A 1 105 ? -17.677 8.961 12.730 1.00 95.94 105 LYS A C 1
ATOM 799 O O . LYS A 1 105 ? -18.685 8.268 12.881 1.00 95.94 105 LYS A O 1
ATOM 804 N N . PRO A 1 106 ? -16.429 8.460 12.698 1.00 95.69 106 PRO A N 1
ATOM 805 C CA . PRO A 1 106 ? -16.149 7.077 13.041 1.00 95.69 106 PRO A CA 1
ATOM 806 C C . PRO A 1 106 ? -16.769 6.700 14.381 1.00 95.69 106 PRO A C 1
ATOM 808 O O . PRO A 1 106 ? -16.709 7.468 15.342 1.00 95.69 106 PRO A O 1
ATOM 811 N N . ILE A 1 107 ? -17.403 5.533 14.411 1.00 94.69 107 ILE A N 1
ATOM 812 C CA . ILE A 1 107 ? -18.097 5.027 15.590 1.00 94.69 107 ILE A CA 1
ATOM 813 C C . ILE A 1 107 ? -17.131 4.117 16.332 1.00 94.69 107 ILE A C 1
ATOM 815 O O . ILE A 1 107 ? -16.709 3.101 15.779 1.00 94.69 107 ILE A O 1
ATOM 819 N N . GLN A 1 108 ? -16.801 4.462 17.570 1.00 92.00 108 GLN A N 1
ATOM 820 C CA . GLN A 1 108 ? -16.050 3.565 18.434 1.00 92.00 108 GLN A CA 1
ATOM 821 C C . GLN A 1 108 ? -16.963 2.419 18.878 1.00 92.00 108 GLN A C 1
ATOM 823 O O . GLN A 1 108 ? -18.108 2.638 19.280 1.00 92.00 108 GLN A O 1
ATOM 828 N N . GLN A 1 109 ? -16.477 1.186 18.770 1.00 87.50 109 GLN A N 1
ATOM 829 C CA . GLN A 1 109 ? -17.192 0.034 19.304 1.00 87.50 109 GLN A CA 1
ATOM 830 C C . GLN A 1 109 ? -17.028 -0.013 20.829 1.00 87.50 109 GLN A C 1
ATOM 832 O O . GLN A 1 109 ? -15.939 0.232 21.337 1.00 87.50 109 GLN A O 1
ATOM 837 N N . ALA A 1 110 ? -18.107 -0.327 21.552 1.00 83.94 110 ALA A N 1
ATOM 838 C CA . ALA A 1 110 ? -18.037 -0.561 22.990 1.00 83.94 110 ALA A CA 1
ATOM 839 C C . ALA A 1 110 ? -17.193 -1.811 23.305 1.00 83.94 110 ALA A C 1
ATOM 841 O O . ALA A 1 110 ? -17.311 -2.831 22.620 1.00 83.94 110 ALA A O 1
ATOM 842 N N . GLY A 1 111 ? -16.384 -1.721 24.363 1.00 83.44 111 GLY A N 1
ATOM 843 C CA . GLY A 1 111 ? -15.437 -2.760 24.769 1.00 83.44 111 GLY A CA 1
ATOM 844 C C . GLY A 1 111 ? -14.170 -2.803 23.909 1.00 83.44 111 GLY A C 1
ATOM 845 O O . GLY A 1 111 ? -13.948 -1.955 23.047 1.00 83.44 111 GLY A O 1
ATOM 846 N N . GLU A 1 112 ? -13.336 -3.814 24.146 1.00 78.62 112 GLU A N 1
ATOM 847 C CA . GLU A 1 112 ? -12.134 -4.089 23.356 1.00 78.62 112 GLU A CA 1
ATOM 848 C C . GLU A 1 112 ? -12.400 -5.264 22.407 1.00 78.62 112 GLU A C 1
ATOM 850 O O . GLU A 1 112 ? -12.172 -6.422 22.772 1.00 78.62 112 GLU A O 1
ATOM 855 N N . PRO A 1 113 ? -12.929 -5.020 21.193 1.00 83.31 113 PRO A N 1
ATOM 856 C CA . PRO A 1 113 ? -13.205 -6.112 20.275 1.00 83.31 113 PRO A CA 1
ATOM 857 C C . PRO A 1 113 ? -11.891 -6.790 19.862 1.00 83.31 113 PRO A C 1
ATOM 859 O O . PRO A 1 113 ? -10.980 -6.145 19.340 1.00 83.31 113 PRO A O 1
ATOM 862 N N . LYS A 1 114 ? -11.803 -8.111 20.058 1.00 91.38 114 LYS A N 1
ATOM 863 C CA . LYS A 1 114 ? -10.718 -8.946 19.522 1.00 91.38 114 LYS A CA 1
ATOM 864 C C . LYS A 1 114 ? -10.965 -9.177 18.035 1.00 91.38 114 LYS A C 1
ATOM 866 O O . LYS A 1 114 ? -11.560 -10.168 17.625 1.00 91.38 114 LYS A O 1
ATOM 871 N N . VAL A 1 115 ? -10.573 -8.198 17.229 1.00 94.31 115 VAL A N 1
ATOM 872 C CA . VAL A 1 115 ? -10.804 -8.176 15.784 1.00 94.31 115 VAL A CA 1
ATOM 873 C C . VAL A 1 115 ? -9.640 -7.485 15.084 1.00 94.31 115 VAL A C 1
ATOM 875 O O . VAL A 1 115 ? -9.138 -6.469 15.561 1.00 94.31 115 VAL A O 1
ATOM 878 N N . ALA A 1 116 ? -9.222 -8.024 13.944 1.00 94.25 116 ALA A N 1
ATOM 879 C CA . ALA A 1 116 ? -8.287 -7.380 13.032 1.00 94.25 116 ALA A CA 1
ATOM 880 C C . ALA A 1 116 ? -9.039 -6.770 11.848 1.00 94.25 116 ALA A C 1
ATOM 882 O O . ALA A 1 116 ? -10.007 -7.347 11.344 1.00 94.25 116 ALA A O 1
ATOM 883 N N . ALA A 1 117 ? -8.563 -5.615 11.388 1.00 95.88 117 ALA A N 1
ATOM 884 C CA . ALA A 1 117 ? -8.983 -5.020 10.130 1.00 95.88 117 ALA A CA 1
ATOM 885 C C . ALA A 1 117 ? -7.935 -5.332 9.056 1.00 95.88 117 ALA A C 1
ATOM 887 O O . ALA A 1 117 ? -6.770 -4.980 9.197 1.00 95.88 117 ALA A O 1
ATOM 888 N N . PHE A 1 118 ? -8.358 -5.991 7.983 1.00 94.94 118 PHE A N 1
ATOM 889 C CA . PHE A 1 118 ? -7.524 -6.323 6.837 1.00 94.94 118 PHE A CA 1
ATOM 890 C C . PHE A 1 118 ? -7.814 -5.347 5.704 1.00 94.94 118 PHE A C 1
ATOM 892 O O . PHE A 1 118 ? -8.910 -5.353 5.140 1.00 94.94 118 PHE A O 1
ATOM 899 N N . PHE A 1 119 ? -6.824 -4.526 5.363 1.00 96.38 119 PHE A N 1
ATOM 900 C CA . PHE A 1 119 ? -6.888 -3.586 4.246 1.00 96.38 119 PHE A CA 1
ATOM 901 C C . PHE A 1 119 ? -6.249 -4.209 3.005 1.00 96.38 119 PHE A C 1
ATOM 903 O O . PHE A 1 119 ? -5.041 -4.465 2.980 1.00 96.38 119 PHE A O 1
ATOM 910 N N . LYS A 1 120 ? -7.051 -4.445 1.968 1.00 95.00 120 LYS A N 1
ATOM 911 C CA . LYS A 1 120 ? -6.610 -5.025 0.697 1.00 95.00 120 LYS A CA 1
ATOM 912 C C . LYS A 1 120 ? -6.768 -4.000 -0.422 1.00 95.00 120 LYS A C 1
ATOM 914 O O . LYS A 1 120 ? -7.890 -3.614 -0.750 1.00 95.00 120 LYS A O 1
ATOM 919 N N . ILE A 1 121 ? -5.651 -3.569 -1.011 1.00 93.38 121 ILE A N 1
ATOM 920 C CA . ILE A 1 121 ? -5.651 -2.765 -2.241 1.00 93.38 121 ILE A CA 1
ATOM 921 C C . ILE A 1 121 ? -5.490 -3.734 -3.412 1.00 93.38 121 ILE A C 1
ATOM 923 O O . ILE A 1 121 ? -4.535 -4.509 -3.428 1.00 93.38 121 ILE A O 1
ATOM 927 N N . HIS A 1 122 ? -6.458 -3.744 -4.329 1.00 92.75 122 HIS A N 1
ATOM 928 C CA . HIS A 1 122 ? -6.629 -4.815 -5.322 1.00 92.75 122 HIS A CA 1
ATOM 929 C C . HIS A 1 122 ? -7.473 -4.370 -6.525 1.00 92.75 122 HIS A C 1
ATOM 931 O O . HIS A 1 122 ? -7.803 -3.185 -6.653 1.00 92.75 122 HIS A O 1
ATOM 937 N N . LYS A 1 123 ? -7.856 -5.316 -7.397 1.00 90.06 123 LYS A N 1
ATOM 938 C CA . LYS A 1 123 ? -8.626 -5.078 -8.635 1.00 90.06 123 LYS A CA 1
ATOM 939 C C . LYS A 1 123 ? -7.951 -4.055 -9.547 1.00 90.06 123 LYS A C 1
ATOM 941 O O . LYS A 1 123 ? -8.620 -3.193 -10.127 1.00 90.06 123 LYS A O 1
ATOM 946 N N . PHE A 1 124 ? -6.627 -4.150 -9.646 1.00 91.25 124 PHE A N 1
ATOM 947 C CA . PHE A 1 124 ? -5.827 -3.306 -10.519 1.00 91.25 124 PHE A CA 1
ATOM 948 C C . PHE A 1 124 ? -6.121 -3.641 -11.981 1.00 91.25 124 PHE A C 1
ATOM 950 O O . PHE A 1 124 ? -5.912 -4.764 -12.439 1.00 91.25 124 PHE A O 1
ATOM 957 N N . LYS A 1 125 ? -6.632 -2.658 -12.720 1.00 90.56 125 LYS A N 1
ATOM 958 C CA . LYS A 1 125 ? -6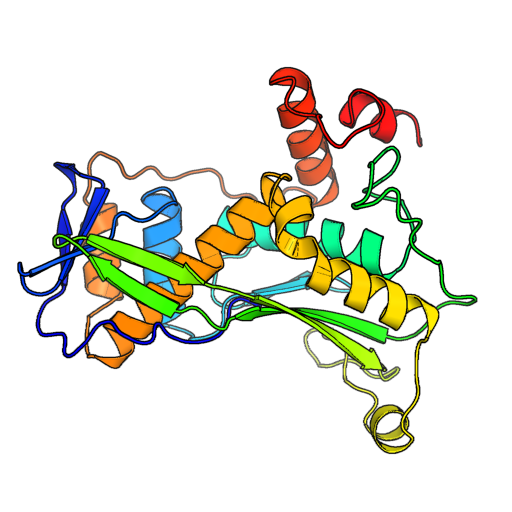.879 -2.775 -14.157 1.00 90.56 125 LYS A CA 1
ATOM 959 C C . LYS A 1 125 ? -6.031 -1.763 -14.896 1.00 90.56 125 LYS A C 1
ATOM 961 O O . LYS A 1 125 ? -6.187 -0.565 -14.660 1.00 90.56 125 LYS A O 1
ATOM 966 N N . PHE A 1 126 ? -5.222 -2.247 -15.826 1.00 92.62 126 PHE A N 1
ATOM 967 C CA . PHE A 1 126 ? -4.395 -1.412 -16.680 1.00 92.62 126 PHE A CA 1
ATOM 968 C C . PHE A 1 126 ? -5.002 -1.297 -18.078 1.00 92.62 126 PHE A C 1
ATOM 970 O O . PHE A 1 126 ? -5.832 -2.111 -18.499 1.00 92.62 126 PHE A O 1
ATOM 977 N N . ARG A 1 127 ? -4.607 -0.247 -18.788 1.00 92.19 127 ARG A N 1
ATOM 978 C CA . AR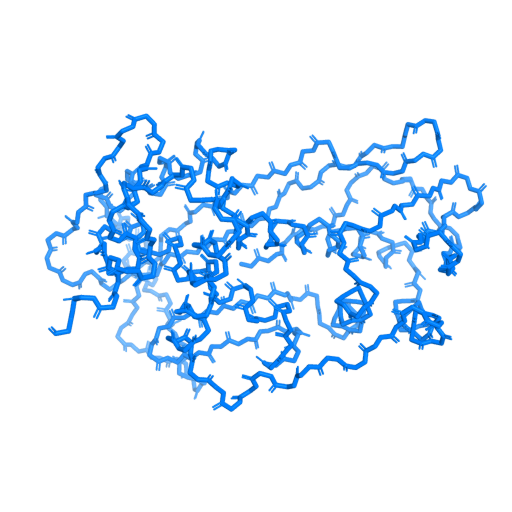G A 1 127 ? -4.883 -0.039 -20.207 1.00 92.19 127 ARG A CA 1
ATOM 979 C C . ARG A 1 127 ? -3.604 0.437 -20.871 1.00 92.19 127 ARG A C 1
ATOM 981 O O . ARG A 1 127 ? -2.887 1.239 -20.288 1.00 92.19 127 ARG A O 1
ATOM 988 N N . VAL A 1 128 ? -3.369 -0.026 -22.093 1.00 90.88 128 VAL A N 1
ATOM 989 C CA . VAL A 1 128 ? -2.382 0.580 -22.984 1.00 90.88 128 VAL A CA 1
ATOM 990 C C . VAL A 1 128 ? -3.101 1.594 -23.867 1.00 90.88 128 VAL A C 1
ATOM 992 O O . VAL A 1 128 ? -3.978 1.219 -24.645 1.00 90.88 128 VAL A O 1
ATOM 995 N N . GLU A 1 129 ? -2.767 2.872 -23.732 1.00 90.44 129 GLU A N 1
ATOM 996 C CA . GLU A 1 129 ? -3.319 3.959 -24.541 1.00 90.44 129 GLU A CA 1
ATOM 997 C C . GLU A 1 129 ? -2.167 4.814 -25.069 1.00 90.44 129 GLU A C 1
ATOM 999 O O . GLU A 1 129 ? -1.310 5.232 -24.303 1.00 90.44 129 GLU A O 1
ATOM 1004 N N . LYS A 1 130 ? -2.104 5.036 -26.391 1.00 89.88 130 LYS A N 1
ATOM 1005 C CA . LYS A 1 130 ? -1.007 5.782 -27.046 1.00 89.88 130 LYS A CA 1
ATOM 1006 C C . LYS A 1 130 ? 0.400 5.302 -26.636 1.00 89.88 130 LYS A C 1
ATOM 1008 O O . LYS A 1 130 ? 1.281 6.117 -26.402 1.00 89.88 130 LYS A O 1
ATOM 1013 N N . GLN A 1 131 ? 0.597 3.980 -26.574 1.00 93.31 131 GLN A N 1
ATOM 1014 C CA . GLN A 1 131 ? 1.851 3.335 -26.143 1.00 93.31 131 GLN A CA 1
ATOM 1015 C C . GLN A 1 131 ? 2.226 3.579 -24.671 1.00 93.31 131 GLN A C 1
ATOM 1017 O O . GLN A 1 131 ? 3.343 3.283 -24.267 1.00 93.31 131 GLN A O 1
ATOM 1022 N N . GLU A 1 132 ? 1.299 4.042 -23.837 1.00 95.12 132 GLU A N 1
ATOM 1023 C CA . GLU A 1 132 ? 1.518 4.205 -22.403 1.00 95.12 132 GLU A CA 1
ATOM 1024 C C . GLU A 1 132 ? 0.648 3.224 -21.615 1.00 95.12 132 GLU A C 1
ATOM 1026 O O . GLU A 1 132 ? -0.551 3.087 -21.872 1.00 95.12 132 GLU A O 1
ATOM 1031 N N . VAL A 1 133 ? 1.251 2.525 -20.655 1.00 95.19 133 VAL A N 1
ATOM 1032 C CA . VAL A 1 133 ? 0.546 1.681 -19.690 1.00 95.19 133 VAL A CA 1
ATOM 1033 C C . VAL A 1 133 ? 0.031 2.567 -18.561 1.00 95.19 133 VAL A C 1
ATOM 1035 O O . VAL A 1 133 ? 0.813 3.157 -17.824 1.00 95.19 133 VAL A O 1
ATOM 1038 N N . GLN A 1 134 ? -1.287 2.617 -18.387 1.00 94.50 134 GLN A N 1
ATOM 1039 C CA . GLN A 1 134 ? -1.938 3.439 -17.369 1.00 94.50 134 GLN A CA 1
ATOM 1040 C C . GLN A 1 134 ? -2.846 2.604 -16.472 1.00 94.50 134 GLN A C 1
ATOM 1042 O O . GLN A 1 134 ? -3.611 1.754 -16.947 1.00 94.50 134 GLN A O 1
ATOM 1047 N N . LEU A 1 135 ? -2.815 2.878 -15.166 1.00 93.44 135 LEU A N 1
ATOM 1048 C CA . LEU A 1 135 ? -3.798 2.337 -14.236 1.00 93.44 135 LEU A CA 1
ATOM 1049 C C . LEU A 1 135 ? -5.156 3.015 -14.461 1.00 93.44 135 LEU A C 1
ATOM 1051 O O . LEU A 1 135 ? -5.316 4.221 -14.302 1.00 93.44 135 LEU A O 1
ATOM 1055 N N . VAL A 1 136 ? -6.173 2.214 -14.764 1.00 91.81 136 VAL A N 1
ATOM 1056 C CA . VAL A 1 136 ? -7.554 2.678 -14.961 1.00 91.81 136 VAL A CA 1
ATOM 1057 C C . VAL A 1 136 ? -8.359 2.591 -13.671 1.00 91.81 136 VAL A C 1
ATOM 1059 O O . VAL A 1 136 ? -9.244 3.408 -13.415 1.00 91.81 136 VAL A O 1
ATOM 1062 N N . ARG A 1 137 ? -8.117 1.551 -12.869 1.00 88.88 137 ARG A N 1
ATOM 1063 C CA . ARG A 1 137 ? -8.914 1.275 -11.674 1.00 88.88 137 ARG A CA 1
ATOM 1064 C C . ARG A 1 137 ? -8.120 0.482 -10.651 1.00 88.88 137 ARG A C 1
ATOM 1066 O O . ARG A 1 137 ? -7.402 -0.437 -11.017 1.00 88.88 137 ARG A O 1
ATOM 1073 N N . SER A 1 138 ? -8.371 0.784 -9.385 1.00 92.19 138 SER A N 1
ATOM 1074 C CA . SER A 1 138 ? -8.087 -0.066 -8.230 1.00 92.19 138 SER A CA 1
ATOM 1075 C C . SER A 1 138 ? -9.235 0.048 -7.220 1.00 92.19 138 SER A C 1
ATOM 1077 O O . SER A 1 138 ? -10.144 0.875 -7.373 1.00 92.19 138 SER A O 1
ATOM 1079 N N . ALA A 1 139 ? -9.236 -0.810 -6.208 1.00 91.56 139 ALA A N 1
ATOM 1080 C CA . ALA A 1 139 ? -10.201 -0.804 -5.119 1.00 91.56 139 ALA A CA 1
ATOM 1081 C C . ALA A 1 139 ? -9.498 -1.008 -3.774 1.00 91.56 139 ALA A C 1
ATOM 1083 O O . ALA A 1 139 ? -8.435 -1.619 -3.711 1.00 91.56 139 ALA A O 1
ATOM 1084 N N . LEU A 1 140 ? -10.126 -0.513 -2.705 1.00 94.00 140 LEU A N 1
ATOM 1085 C CA . LEU A 1 140 ? -9.798 -0.865 -1.328 1.00 94.00 140 LEU A CA 1
ATOM 1086 C C . LEU A 1 140 ? -10.951 -1.699 -0.772 1.00 94.00 140 LEU A C 1
ATOM 1088 O O . LEU A 1 140 ? -12.069 -1.189 -0.664 1.00 94.00 140 LEU A O 1
ATOM 1092 N N . ASP A 1 141 ? -10.657 -2.929 -0.370 1.00 95.56 141 ASP A N 1
ATOM 1093 C CA . ASP A 1 141 ? -11.558 -3.740 0.440 1.00 95.56 141 ASP A CA 1
ATOM 1094 C C . ASP A 1 141 ? -11.048 -3.760 1.883 1.00 95.56 141 ASP A C 1
ATOM 1096 O O . ASP A 1 141 ? -9.844 -3.810 2.144 1.00 95.56 141 ASP A O 1
ATOM 1100 N N . VAL A 1 142 ? -11.986 -3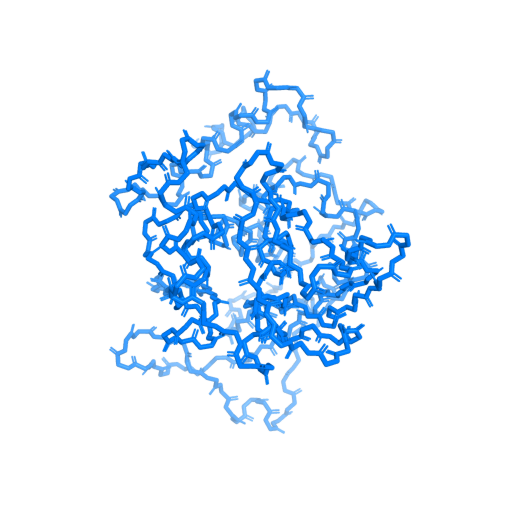.698 2.825 1.00 96.75 142 VAL A N 1
ATOM 1101 C CA . VAL A 1 142 ? -11.701 -3.729 4.260 1.00 96.75 142 VAL A CA 1
ATOM 1102 C C . VAL A 1 142 ? -12.496 -4.871 4.862 1.00 96.75 142 VAL A C 1
ATOM 1104 O O . VAL A 1 142 ? -13.728 -4.828 4.870 1.00 96.75 142 VAL A O 1
ATOM 1107 N N . SER A 1 143 ? -11.792 -5.889 5.344 1.00 94.94 143 SER A N 1
ATOM 1108 C CA . SER A 1 143 ? -12.397 -7.065 5.971 1.00 94.94 143 SER A CA 1
ATOM 1109 C C . SER A 1 143 ? -12.133 -7.056 7.468 1.00 94.94 143 SER A C 1
ATOM 1111 O O . SER A 1 143 ? -11.062 -6.651 7.908 1.00 94.94 143 SER A O 1
ATOM 1113 N N . LEU A 1 144 ? -13.110 -7.496 8.252 1.00 96.19 144 LEU A N 1
ATOM 1114 C CA . LEU A 1 144 ? -12.978 -7.626 9.698 1.00 96.19 144 LEU A CA 1
ATOM 1115 C C . LEU A 1 144 ? -12.936 -9.102 10.049 1.00 96.19 144 LEU A C 1
ATOM 1117 O O . LEU A 1 144 ? -13.818 -9.857 9.640 1.00 96.19 144 LEU A O 1
ATOM 1121 N N . VAL A 1 145 ? -11.915 -9.497 10.797 1.00 95.56 145 VAL A N 1
ATOM 1122 C CA . VAL A 1 145 ? -11.684 -10.893 11.160 1.00 95.56 145 VAL A CA 1
ATOM 1123 C C . VAL A 1 145 ? -11.623 -10.984 12.682 1.00 95.56 145 VAL A C 1
ATOM 1125 O O . VAL A 1 145 ? -10.717 -10.390 13.274 1.00 95.56 145 VAL A O 1
ATOM 1128 N N . PRO A 1 146 ? -12.582 -11.674 13.330 1.00 96.12 146 PRO A N 1
ATOM 1129 C CA . PRO A 1 146 ? -12.484 -12.013 14.744 1.00 96.12 146 PRO A CA 1
ATOM 1130 C C . PRO A 1 146 ? -11.155 -12.714 15.041 1.00 96.12 146 PRO A C 1
ATOM 1132 O O . PRO A 1 146 ? -10.706 -13.548 14.254 1.00 96.12 146 PRO A O 1
ATOM 1135 N N . LEU A 1 147 ? -10.535 -12.385 16.168 1.00 95.19 147 LEU A N 1
ATOM 1136 C CA . LEU A 1 147 ? -9.236 -12.920 16.561 1.00 95.19 147 LEU A CA 1
ATOM 1137 C C . LEU A 1 147 ? -9.369 -13.878 17.736 1.00 95.19 147 LEU A C 1
ATOM 1139 O O . LEU A 1 147 ? -10.053 -13.579 18.715 1.00 95.19 147 LEU A O 1
ATOM 1143 N N . ALA A 1 148 ? -8.659 -14.998 17.649 1.00 94.31 148 ALA A N 1
ATOM 1144 C CA . ALA A 1 148 ? -8.514 -15.929 18.752 1.00 94.31 148 ALA A CA 1
ATOM 1145 C C . ALA A 1 148 ? -7.581 -15.342 19.826 1.00 94.31 148 ALA A C 1
ATOM 1147 O O . ALA A 1 148 ? -6.749 -14.476 19.553 1.00 94.31 148 ALA A O 1
ATOM 1148 N N . ALA A 1 149 ? -7.685 -15.851 21.056 1.00 90.88 149 ALA A N 1
ATOM 1149 C CA . ALA A 1 149 ? -6.732 -15.514 22.116 1.00 90.88 149 ALA A CA 1
ATOM 1150 C C . ALA A 1 149 ? -5.322 -16.064 21.825 1.00 90.88 149 ALA A C 1
ATOM 1152 O O . ALA A 1 149 ? -4.326 -15.463 22.224 1.00 90.88 149 ALA A O 1
ATOM 1153 N N . ALA A 1 150 ? -5.243 -17.200 21.123 1.00 91.12 150 ALA A N 1
ATOM 1154 C CA . ALA A 1 150 ? -3.986 -17.810 20.716 1.00 91.12 150 ALA A CA 1
ATOM 1155 C C . ALA A 1 150 ? -3.273 -16.987 19.629 1.00 91.12 150 ALA A C 1
ATOM 1157 O O . ALA A 1 150 ? -3.901 -16.336 18.790 1.00 91.12 150 ALA A O 1
ATOM 1158 N N . LYS A 1 151 ? -1.943 -17.070 19.628 1.00 90.06 151 LYS A N 1
ATOM 1159 C CA . LYS A 1 151 ? -1.055 -16.419 18.661 1.00 90.06 151 LYS A CA 1
ATOM 1160 C C . LYS A 1 151 ? -0.257 -17.462 17.891 1.00 90.06 151 LYS A C 1
ATOM 1162 O O . LYS A 1 151 ? -0.042 -18.570 18.382 1.00 90.06 151 LYS A O 1
ATOM 1167 N N . ALA A 1 152 ? 0.195 -17.092 16.701 1.00 88.12 152 ALA A N 1
ATOM 1168 C CA . ALA A 1 152 ? 1.207 -17.848 15.979 1.00 88.12 152 ALA A CA 1
ATOM 1169 C C . ALA A 1 152 ? 2.587 -17.697 16.652 1.00 88.12 152 ALA A C 1
ATOM 1171 O O . ALA A 1 152 ? 2.788 -16.826 17.501 1.00 88.12 152 ALA A O 1
ATOM 1172 N N . ALA A 1 153 ? 3.548 -18.540 16.261 1.00 88.31 153 ALA A N 1
ATOM 1173 C CA . ALA A 1 153 ? 4.896 -18.549 16.841 1.00 88.31 153 ALA A CA 1
ATOM 1174 C C . ALA A 1 153 ? 5.668 -17.233 16.628 1.00 88.31 153 ALA A C 1
ATOM 1176 O O . ALA A 1 153 ? 6.517 -16.873 17.436 1.00 88.31 153 ALA A O 1
ATOM 1177 N N . ASP A 1 154 ? 5.349 -16.500 15.564 1.00 81.12 154 ASP A N 1
ATOM 1178 C CA . ASP A 1 154 ? 5.905 -15.184 15.238 1.00 81.12 154 ASP A CA 1
ATOM 1179 C C . ASP A 1 154 ? 5.160 -14.020 15.926 1.00 81.12 154 ASP A C 1
ATOM 1181 O O . ASP A 1 154 ? 5.444 -12.851 15.663 1.00 81.12 154 ASP A O 1
ATOM 1185 N N . GLY A 1 155 ? 4.194 -14.323 16.800 1.00 85.25 155 GLY A N 1
ATOM 1186 C CA . GLY A 1 155 ? 3.350 -13.342 17.479 1.00 85.25 155 GLY A CA 1
ATOM 1187 C C . GLY A 1 155 ? 2.158 -12.852 16.651 1.00 85.25 155 GLY A C 1
ATOM 1188 O O . GLY A 1 155 ? 1.388 -12.017 17.139 1.00 85.25 155 GLY A O 1
ATOM 1189 N N . ALA A 1 156 ? 1.957 -13.363 15.428 1.00 86.50 156 ALA A N 1
ATOM 1190 C CA . ALA A 1 156 ? 0.812 -12.986 14.611 1.00 86.50 156 ALA A CA 1
ATOM 1191 C C . ALA A 1 156 ? -0.515 -13.379 15.280 1.00 86.50 156 ALA A C 1
ATOM 1193 O O . ALA A 1 156 ? -0.647 -14.420 15.933 1.00 86.50 156 ALA A O 1
ATOM 1194 N N . ASN A 1 157 ? -1.529 -12.533 15.095 1.00 89.88 157 ASN A N 1
ATOM 1195 C CA . ASN A 1 157 ? -2.894 -12.846 15.501 1.00 89.88 157 ASN A CA 1
ATOM 1196 C C . ASN A 1 157 ? -3.452 -13.999 14.659 1.00 89.88 157 ASN A C 1
ATOM 1198 O O . ASN A 1 157 ? -3.310 -13.990 13.436 1.00 89.88 157 ASN A O 1
ATOM 1202 N N . LEU A 1 158 ? -4.138 -14.944 15.303 1.00 91.69 158 LEU A N 1
ATOM 1203 C CA . LEU A 1 158 ? -4.841 -16.025 14.614 1.00 91.69 158 LEU A CA 1
ATOM 1204 C C . LEU A 1 158 ? -6.335 -15.701 14.470 1.00 91.69 158 LEU A C 1
ATOM 1206 O O . LEU A 1 158 ? -6.916 -15.103 15.379 1.00 91.69 158 LEU A O 1
ATOM 1210 N N . PRO A 1 159 ? -6.978 -16.096 13.357 1.00 94.06 159 PRO A N 1
ATOM 1211 C CA . PRO A 1 159 ? -8.417 -15.937 13.198 1.00 94.06 159 PRO A CA 1
ATOM 1212 C C . PRO A 1 159 ? -9.180 -16.842 14.175 1.00 94.06 159 PRO A C 1
ATOM 1214 O O . PRO A 1 159 ? -8.854 -18.019 14.338 1.00 94.06 159 PRO A O 1
ATOM 1217 N N . ASP A 1 160 ? -10.241 -16.317 14.784 1.00 96.44 160 ASP A N 1
ATOM 1218 C CA . ASP A 1 160 ? -11.201 -17.128 15.535 1.00 96.44 160 ASP A CA 1
ATOM 1219 C C . ASP A 1 160 ? -12.201 -17.764 14.562 1.00 96.44 160 ASP A C 1
ATOM 1221 O O . ASP A 1 160 ? -13.240 -17.195 14.214 1.00 96.44 160 ASP A O 1
ATOM 1225 N N . MET A 1 161 ? -11.870 -18.974 14.108 1.00 95.94 161 MET A N 1
ATOM 1226 C CA . MET A 1 161 ? -12.708 -19.741 13.183 1.00 95.94 161 MET A CA 1
ATOM 1227 C C . MET A 1 161 ? -14.090 -20.073 13.765 1.00 95.94 161 MET A C 1
ATOM 1229 O O . MET A 1 161 ? -15.052 -20.203 13.005 1.00 95.94 161 MET A O 1
ATOM 1233 N N . GLY A 1 162 ? -14.211 -20.180 15.093 1.00 96.31 162 GLY A N 1
ATOM 1234 C CA . GLY A 1 162 ? -15.485 -20.404 15.774 1.00 96.31 162 GLY A CA 1
ATOM 1235 C C . GLY A 1 162 ? -16.397 -19.186 15.656 1.00 96.31 162 GLY A C 1
ATOM 1236 O O . GLY A 1 162 ? -17.530 -19.308 15.187 1.00 96.31 162 GLY A O 1
ATOM 1237 N N . ALA A 1 163 ? -15.879 -18.002 15.987 1.00 95.12 163 ALA A N 1
ATOM 1238 C CA . ALA A 1 163 ? -16.595 -16.735 15.843 1.00 95.12 163 ALA A CA 1
ATOM 1239 C C . ALA A 1 163 ? -16.949 -16.424 14.378 1.00 95.12 163 ALA A C 1
ATOM 1241 O O . ALA A 1 163 ? -18.053 -15.953 14.095 1.00 95.12 163 ALA A O 1
ATOM 1242 N N . ILE A 1 164 ? -16.049 -16.733 13.435 1.00 94.50 164 ILE A N 1
ATOM 1243 C CA . ILE A 1 164 ? -16.312 -16.597 11.994 1.00 94.50 164 ILE A CA 1
ATOM 1244 C C . ILE A 1 164 ? -17.479 -17.498 11.575 1.00 94.50 164 ILE A C 1
ATOM 1246 O O . ILE A 1 164 ? -18.422 -17.020 10.946 1.00 94.50 164 ILE A O 1
ATOM 1250 N N . LYS A 1 165 ? -17.458 -18.785 11.952 1.00 95.62 165 LYS A N 1
ATOM 1251 C CA . LYS A 1 165 ? -18.528 -19.739 11.617 1.00 95.62 165 LYS A CA 1
ATOM 1252 C C . LYS A 1 165 ? -19.866 -19.362 12.259 1.00 95.62 165 LYS A C 1
ATOM 1254 O O . LYS A 1 165 ? -20.908 -19.546 11.638 1.00 95.62 165 LYS A O 1
ATOM 1259 N N . ALA A 1 166 ? -19.835 -18.811 13.471 1.00 95.69 166 ALA A N 1
ATOM 1260 C CA . ALA A 1 166 ? -21.015 -18.299 14.164 1.00 95.69 166 ALA A CA 1
ATOM 1261 C C . ALA A 1 166 ? -21.545 -16.976 13.576 1.00 95.69 166 ALA A C 1
ATOM 1263 O O . ALA A 1 166 ? -22.607 -16.508 13.980 1.00 95.69 166 ALA A O 1
ATOM 1264 N N . GLY A 1 167 ? -20.822 -16.361 12.633 1.00 93.62 167 GLY A N 1
ATOM 1265 C CA . GLY A 1 167 ? -21.230 -15.115 11.998 1.00 93.62 167 GLY A CA 1
ATOM 1266 C C . GLY A 1 167 ? -21.169 -13.915 12.938 1.00 93.62 167 GLY A C 1
ATOM 1267 O O . GLY A 1 167 ? -22.003 -13.021 12.817 1.00 93.62 167 GLY A O 1
ATOM 1268 N N . VAL A 1 168 ? -20.214 -13.880 13.876 1.00 93.56 168 VAL A N 1
ATOM 1269 C CA . VAL A 1 168 ? -20.029 -12.737 14.784 1.00 93.56 168 VAL A CA 1
ATOM 1270 C C . VAL A 1 168 ? -19.794 -11.456 13.973 1.00 93.56 168 VAL A C 1
ATOM 1272 O O . VAL A 1 168 ? -18.959 -11.412 13.070 1.00 93.56 168 VAL A O 1
ATOM 1275 N N . ARG A 1 169 ? -20.553 -10.403 14.297 1.00 92.00 169 ARG A N 1
ATOM 1276 C CA . ARG A 1 169 ? -20.550 -9.110 13.593 1.00 92.00 169 ARG A CA 1
ATOM 1277 C C . ARG A 1 169 ? -20.053 -7.991 14.499 1.00 92.00 169 ARG A C 1
ATOM 1279 O O . ARG A 1 169 ? -20.355 -7.961 15.690 1.00 92.00 169 ARG A O 1
ATOM 1286 N N . PHE A 1 170 ? -19.400 -7.000 13.902 1.00 94.12 170 PHE A N 1
ATOM 1287 C CA . PHE A 1 170 ? -18.910 -5.802 14.591 1.00 94.12 170 PHE A CA 1
ATOM 1288 C C . PHE A 1 170 ? -19.533 -4.563 13.949 1.00 94.12 170 PHE A C 1
ATOM 1290 O O . PHE A 1 170 ? -18.880 -3.841 13.202 1.00 94.12 170 PHE A O 1
ATOM 1297 N N . GLN A 1 171 ? -20.831 -4.333 14.177 1.00 93.94 171 GLN A N 1
ATOM 1298 C CA . GLN A 1 171 ? -21.625 -3.380 13.382 1.00 93.94 171 GLN A CA 1
ATOM 1299 C C . GLN A 1 171 ? -21.021 -1.966 13.292 1.00 93.94 171 GLN A C 1
ATOM 1301 O O . GLN A 1 171 ? -21.108 -1.334 12.238 1.00 93.94 171 GLN A O 1
ATOM 1306 N N . ALA A 1 172 ? -20.426 -1.453 14.375 1.00 95.25 172 ALA A N 1
ATOM 1307 C CA . ALA A 1 172 ? -19.777 -0.141 14.376 1.00 95.25 172 ALA A CA 1
ATOM 1308 C C . ALA A 1 172 ? -18.546 -0.126 13.453 1.00 95.25 172 ALA A C 1
ATOM 1310 O O . ALA A 1 172 ? -18.437 0.731 12.573 1.00 95.25 172 ALA A O 1
ATOM 1311 N N . LEU A 1 173 ? -17.680 -1.131 13.590 1.00 96.94 173 LEU A N 1
ATOM 1312 C CA . LEU A 1 173 ? -16.482 -1.286 12.767 1.00 96.94 173 LEU A CA 1
ATOM 1313 C C . LEU A 1 173 ? -16.837 -1.553 11.302 1.00 96.94 173 LEU A C 1
ATOM 1315 O O . LEU A 1 173 ? -16.242 -0.967 10.405 1.00 96.94 173 LEU A O 1
ATOM 1319 N N . GLU A 1 174 ? -17.853 -2.376 11.039 1.00 96.69 174 GLU A N 1
ATOM 1320 C CA . GLU A 1 174 ? -18.347 -2.667 9.689 1.00 96.69 174 GLU A CA 1
ATOM 1321 C C . GLU A 1 174 ? -18.858 -1.404 8.990 1.00 96.69 174 GLU A C 1
ATOM 1323 O O . GLU A 1 174 ? -18.609 -1.203 7.798 1.00 96.69 174 GLU A O 1
ATOM 1328 N N . LYS A 1 175 ? -19.552 -0.520 9.722 1.00 97.38 175 LYS A N 1
ATOM 1329 C CA . LYS A 1 175 ? -19.988 0.785 9.202 1.00 97.38 175 LYS A CA 1
ATOM 1330 C C . LYS A 1 175 ? -18.789 1.666 8.850 1.00 97.38 175 LYS A C 1
ATOM 1332 O O . LYS A 1 175 ? -18.774 2.229 7.753 1.00 97.38 175 LYS A O 1
ATOM 1337 N N . ASN A 1 176 ? -17.782 1.740 9.722 1.00 98.00 176 ASN A N 1
ATOM 1338 C CA . ASN A 1 176 ? -16.561 2.512 9.471 1.00 98.00 176 ASN A CA 1
ATOM 1339 C C . ASN A 1 176 ? -15.773 1.953 8.272 1.00 98.00 176 ASN A C 1
ATOM 1341 O O . ASN A 1 176 ? -15.429 2.706 7.363 1.00 98.00 176 ASN A O 1
ATOM 1345 N N . ALA A 1 177 ? -15.570 0.635 8.210 1.00 97.81 177 ALA A N 1
ATOM 1346 C CA . ALA A 1 177 ? -14.906 -0.068 7.112 1.00 97.81 177 ALA A CA 1
ATOM 1347 C C . ALA A 1 177 ? -15.616 0.159 5.767 1.00 97.81 177 ALA A C 1
ATOM 1349 O O . ALA A 1 177 ? -14.995 0.537 4.771 1.00 97.81 177 ALA A O 1
ATOM 1350 N N . LYS A 1 178 ? -16.949 0.025 5.741 1.00 97.62 178 LYS A N 1
ATOM 1351 C CA . LYS A 1 178 ? -17.765 0.294 4.548 1.00 97.62 178 LYS A CA 1
ATOM 1352 C C . LYS A 1 178 ? -17.699 1.760 4.131 1.00 97.62 178 LYS A C 1
ATOM 1354 O O . LYS A 1 178 ? -17.691 2.051 2.935 1.00 97.62 178 LYS A O 1
ATOM 1359 N N . HIS A 1 179 ? -17.685 2.688 5.088 1.00 97.81 179 HIS A N 1
ATOM 1360 C CA . HIS A 1 179 ? -17.516 4.109 4.802 1.00 97.81 179 HIS A CA 1
ATOM 1361 C C . HIS A 1 179 ? -16.151 4.382 4.160 1.00 97.81 179 HIS A C 1
ATOM 1363 O O . HIS A 1 179 ? -16.093 5.052 3.127 1.00 97.81 179 HIS A O 1
ATOM 1369 N N . LEU A 1 180 ? -15.082 3.830 4.733 1.00 96.88 180 LEU A N 1
ATOM 1370 C CA . LEU A 1 180 ? -13.714 3.967 4.247 1.00 96.88 180 LEU A CA 1
ATOM 1371 C C . LEU A 1 180 ? -13.584 3.477 2.796 1.00 96.88 180 LEU A C 1
ATOM 1373 O O . LEU A 1 180 ? -13.243 4.266 1.915 1.00 96.88 180 LEU A O 1
ATOM 1377 N N . ALA A 1 181 ? -13.980 2.228 2.525 1.00 96.00 181 ALA A N 1
ATOM 1378 C CA . ALA A 1 181 ? -13.930 1.632 1.187 1.00 96.00 181 ALA A CA 1
ATOM 1379 C C . ALA A 1 181 ? -14.732 2.441 0.146 1.00 96.00 181 ALA A C 1
ATOM 1381 O O . ALA A 1 181 ? -14.254 2.714 -0.956 1.00 96.00 181 ALA A O 1
ATOM 1382 N N . LYS A 1 182 ? -15.941 2.903 0.502 1.00 97.06 182 LYS A N 1
ATOM 1383 C CA . LYS A 1 182 ? -16.808 3.685 -0.402 1.00 97.06 182 LYS A CA 1
ATOM 1384 C C . LYS A 1 182 ? -16.295 5.087 -0.716 1.00 97.06 182 LYS A C 1
ATOM 1386 O O . LYS A 1 182 ? -16.742 5.676 -1.698 1.00 97.06 182 LYS A O 1
ATOM 1391 N N . ASN A 1 183 ? -15.428 5.651 0.120 1.00 97.12 183 ASN A N 1
ATOM 1392 C CA . ASN A 1 183 ? -14.921 7.012 -0.044 1.00 97.12 183 ASN A CA 1
ATOM 1393 C C . ASN A 1 183 ? -13.395 7.024 -0.221 1.00 97.12 183 ASN A C 1
ATOM 1395 O O . ASN A 1 183 ? -12.755 8.030 0.073 1.00 97.12 183 ASN A O 1
ATOM 1399 N N . MET A 1 184 ? -12.810 5.934 -0.728 1.00 94.00 184 MET A N 1
ATOM 1400 C CA . MET A 1 184 ? -11.360 5.788 -0.884 1.00 94.00 184 MET A CA 1
ATOM 1401 C C . MET A 1 184 ? -10.711 6.953 -1.649 1.00 94.00 184 MET A C 1
ATOM 1403 O O . MET A 1 184 ? -9.647 7.425 -1.266 1.00 94.00 184 MET A O 1
ATOM 1407 N N . SER A 1 185 ? -11.374 7.501 -2.673 1.00 94.00 185 SER A N 1
ATOM 1408 C CA . SER A 1 185 ? -10.878 8.669 -3.420 1.00 94.00 185 SER A CA 1
ATOM 1409 C C . SER A 1 185 ? -10.716 9.932 -2.565 1.00 94.00 185 SER A C 1
ATOM 1411 O O . SER A 1 185 ? -9.847 10.757 -2.840 1.00 94.00 185 SER A O 1
ATOM 1413 N N . TYR A 1 186 ? -11.529 10.097 -1.516 1.00 96.12 186 TYR A N 1
ATOM 1414 C CA . TYR A 1 186 ? -11.349 11.171 -0.545 1.00 96.12 186 TYR A CA 1
ATOM 1415 C C . TYR A 1 186 ? -10.113 10.919 0.317 1.00 96.12 186 TYR A C 1
ATOM 1417 O O . TYR A 1 186 ? -9.310 11.827 0.498 1.00 96.12 186 TYR A O 1
ATOM 1425 N N . TYR A 1 187 ? -9.949 9.699 0.827 1.00 95.56 187 TYR A N 1
ATOM 1426 C CA . TYR A 1 187 ? -8.854 9.361 1.737 1.00 95.56 187 TYR A CA 1
ATOM 1427 C C . TYR A 1 187 ? -7.495 9.295 1.039 1.00 95.56 187 TYR A C 1
ATOM 1429 O O . TYR A 1 187 ? -6.494 9.678 1.634 1.00 95.56 187 TYR A O 1
ATOM 1437 N N . ARG A 1 188 ? -7.451 8.931 -0.250 1.00 94.12 188 ARG A N 1
ATOM 1438 C CA . ARG A 1 188 ? -6.250 9.036 -1.101 1.00 94.12 188 ARG A CA 1
ATOM 1439 C C . ARG A 1 188 ? -5.734 10.465 -1.267 1.00 94.12 188 ARG A C 1
ATOM 1441 O O . ARG A 1 188 ? -4.688 10.685 -1.850 1.00 94.12 188 ARG A O 1
ATOM 1448 N N . ARG A 1 189 ? -6.445 11.471 -0.759 1.00 93.31 189 ARG A N 1
ATOM 1449 C CA . ARG A 1 189 ? -5.908 12.831 -0.662 1.00 93.31 189 ARG A CA 1
ATOM 1450 C C . ARG A 1 189 ? -4.828 12.960 0.409 1.00 93.31 189 ARG A C 1
ATOM 1452 O O . ARG A 1 189 ? -4.107 13.957 0.354 1.00 93.31 189 ARG A O 1
ATOM 1459 N N . GLU A 1 190 ? -4.740 12.011 1.344 1.00 94.56 190 GLU A N 1
ATOM 1460 C CA . GLU A 1 190 ? -3.611 11.873 2.260 1.00 94.56 190 GLU A CA 1
ATOM 1461 C C . GLU A 1 190 ? -2.442 11.205 1.552 1.00 94.56 190 GLU A C 1
ATOM 1463 O O . GLU A 1 190 ? -2.565 10.088 1.051 1.00 94.56 190 GLU A O 1
ATOM 1468 N N . LYS A 1 191 ? -1.285 11.868 1.578 1.00 93.25 191 LYS A N 1
ATOM 1469 C CA . LYS A 1 191 ? -0.075 11.389 0.899 1.00 93.25 191 LYS A CA 1
ATOM 1470 C C . LYS A 1 191 ? 0.330 9.974 1.292 1.00 93.25 191 LYS A C 1
ATOM 1472 O O . LYS A 1 191 ? 0.728 9.211 0.427 1.00 93.25 191 LYS A O 1
ATOM 1477 N N . VAL A 1 192 ? 0.210 9.617 2.572 1.00 94.62 192 VAL A N 1
ATOM 1478 C CA . VAL A 1 192 ? 0.570 8.270 3.034 1.00 94.62 192 VAL A CA 1
ATOM 1479 C C . VAL A 1 192 ? -0.307 7.196 2.388 1.00 94.62 192 VAL A C 1
ATOM 1481 O O . VAL A 1 192 ? 0.191 6.150 1.981 1.00 94.62 192 VAL A O 1
ATOM 1484 N N . LEU A 1 193 ? -1.606 7.469 2.234 1.00 95.44 193 LEU A N 1
ATOM 1485 C CA . LEU A 1 193 ? -2.529 6.513 1.641 1.00 95.44 193 LEU A CA 1
ATOM 1486 C C . LEU A 1 193 ? -2.422 6.493 0.119 1.00 95.44 193 LEU A C 1
ATOM 1488 O O . LEU A 1 193 ? -2.547 5.429 -0.484 1.00 95.44 193 LEU A O 1
ATOM 1492 N N . ASP A 1 194 ? -2.180 7.648 -0.500 1.00 95.50 194 ASP A N 1
ATOM 1493 C CA . ASP A 1 194 ? -1.906 7.703 -1.931 1.00 95.50 194 ASP A CA 1
ATOM 1494 C C . ASP A 1 194 ? -0.651 6.903 -2.273 1.00 95.50 194 ASP A C 1
ATOM 1496 O O . ASP A 1 194 ? -0.717 6.004 -3.103 1.00 95.50 194 ASP A O 1
ATOM 1500 N N . GLN A 1 195 ? 0.446 7.124 -1.545 1.00 96.31 195 GLN A N 1
ATOM 1501 C CA . GLN A 1 195 ? 1.704 6.412 -1.753 1.00 96.31 195 GLN A CA 1
ATOM 1502 C C . GLN A 1 195 ? 1.547 4.894 -1.572 1.00 96.31 195 GLN A C 1
ATOM 1504 O O . GLN A 1 195 ? 2.042 4.125 -2.391 1.00 96.31 195 GLN A O 1
ATOM 1509 N N . ALA A 1 196 ? 0.794 4.443 -0.561 1.00 96.88 196 ALA A N 1
ATOM 1510 C CA . ALA A 1 196 ? 0.469 3.024 -0.402 1.00 96.88 196 ALA A CA 1
ATOM 1511 C C . ALA A 1 196 ? -0.311 2.457 -1.607 1.00 96.88 196 ALA A C 1
ATOM 1513 O O . ALA A 1 196 ? -0.084 1.315 -2.010 1.00 96.88 196 ALA A O 1
ATOM 1514 N N . CYS A 1 197 ? -1.201 3.249 -2.217 1.00 95.88 197 CYS A N 1
ATOM 1515 C CA . CYS A 1 197 ? -1.891 2.857 -3.448 1.00 95.88 197 CYS A CA 1
ATOM 1516 C C . CYS A 1 197 ? -0.949 2.798 -4.654 1.00 95.88 197 CYS A C 1
ATOM 1518 O O . CYS A 1 197 ? -1.099 1.888 -5.464 1.00 95.88 197 CYS A O 1
ATOM 1520 N N . LEU A 1 198 ? 0.007 3.727 -4.763 1.00 96.88 198 LEU A N 1
ATOM 1521 C CA . LEU A 1 198 ? 1.016 3.734 -5.828 1.00 96.88 198 LEU A CA 1
ATOM 1522 C C . LEU A 1 198 ? 1.933 2.508 -5.733 1.00 96.88 198 LEU A C 1
ATOM 1524 O O . LEU A 1 198 ? 2.190 1.864 -6.744 1.00 96.88 198 LEU A O 1
ATOM 1528 N N . TYR A 1 199 ? 2.339 2.099 -4.526 1.00 97.56 199 TYR A N 1
ATOM 1529 C CA . TYR A 1 199 ? 3.037 0.819 -4.353 1.00 97.56 199 TYR A CA 1
ATOM 1530 C C . TYR A 1 199 ? 2.173 -0.371 -4.762 1.00 97.56 199 TYR A C 1
ATOM 1532 O O . TYR A 1 199 ? 2.686 -1.319 -5.346 1.00 97.56 199 TYR A O 1
ATOM 1540 N N . GLY A 1 200 ? 0.868 -0.329 -4.479 1.00 96.19 200 GLY A N 1
ATOM 1541 C CA . GLY A 1 200 ? -0.062 -1.365 -4.923 1.00 96.19 200 GLY A CA 1
ATOM 1542 C C . GLY A 1 200 ? -0.149 -1.467 -6.443 1.00 96.19 200 GLY A C 1
ATOM 1543 O O . GLY A 1 200 ? -0.108 -2.567 -6.985 1.00 96.19 200 GLY A O 1
ATOM 1544 N N . GLU A 1 201 ? -0.212 -0.323 -7.124 1.00 96.19 201 GLU A N 1
ATOM 1545 C CA . GLU A 1 201 ? -0.191 -0.247 -8.583 1.00 96.19 201 GLU A CA 1
ATOM 1546 C C . GLU A 1 201 ? 1.092 -0.854 -9.155 1.00 96.19 201 GLU A C 1
ATOM 1548 O O . GLU A 1 201 ? 1.023 -1.762 -9.982 1.00 96.19 201 GLU A O 1
ATOM 1553 N N . VAL A 1 202 ? 2.249 -0.399 -8.672 1.00 97.50 202 VAL A N 1
ATOM 1554 C CA . VAL A 1 202 ? 3.553 -0.892 -9.128 1.00 97.50 202 VAL A CA 1
ATOM 1555 C C . VAL A 1 202 ? 3.683 -2.385 -8.851 1.00 97.50 202 VAL A C 1
ATOM 1557 O O . VAL A 1 202 ? 4.088 -3.131 -9.734 1.00 97.50 202 VAL A O 1
ATOM 1560 N N . ALA A 1 203 ? 3.276 -2.856 -7.671 1.00 97.31 203 ALA A N 1
ATOM 1561 C CA . ALA A 1 203 ? 3.314 -4.276 -7.348 1.00 97.31 203 ALA A CA 1
ATOM 1562 C C . ALA A 1 203 ? 2.438 -5.109 -8.296 1.00 97.31 203 ALA A C 1
ATOM 1564 O O . ALA A 1 203 ? 2.874 -6.152 -8.776 1.00 97.31 203 ALA A O 1
ATOM 1565 N N . ALA A 1 204 ? 1.229 -4.640 -8.617 1.00 96.00 204 ALA A N 1
ATOM 1566 C CA . ALA A 1 204 ? 0.356 -5.323 -9.564 1.00 96.00 204 ALA A CA 1
ATOM 1567 C C . ALA A 1 204 ? 0.942 -5.340 -10.982 1.00 96.00 204 ALA A C 1
ATOM 1569 O O . ALA A 1 204 ? 0.893 -6.376 -11.649 1.00 96.00 204 ALA A O 1
ATOM 1570 N N . PHE A 1 205 ? 1.529 -4.228 -11.432 1.00 96.88 205 PHE A N 1
ATOM 1571 C CA . PHE A 1 205 ? 2.246 -4.157 -12.704 1.00 96.88 205 PHE A CA 1
ATOM 1572 C C . PHE A 1 205 ? 3.408 -5.160 -12.756 1.00 96.88 205 PHE A C 1
ATOM 1574 O O . PHE A 1 205 ? 3.476 -5.965 -13.683 1.00 96.88 205 PHE A O 1
ATOM 1581 N N . LEU A 1 206 ? 4.266 -5.166 -11.731 1.00 97.25 206 LEU A N 1
ATOM 1582 C CA . LEU A 1 206 ? 5.429 -6.051 -11.636 1.00 97.25 206 LEU A CA 1
ATOM 1583 C C . LEU A 1 206 ? 5.032 -7.532 -11.610 1.00 97.25 206 LEU A C 1
ATOM 1585 O O . LEU A 1 206 ? 5.635 -8.336 -12.318 1.00 97.25 206 LEU A O 1
ATOM 1589 N N . ARG A 1 207 ? 3.979 -7.899 -10.866 1.00 95.69 207 ARG A N 1
ATOM 1590 C CA . ARG A 1 207 ? 3.407 -9.254 -10.944 1.00 95.69 207 ARG A CA 1
ATOM 1591 C C . ARG A 1 207 ? 2.928 -9.570 -12.353 1.00 95.69 207 ARG A C 1
ATOM 1593 O O . ARG A 1 207 ? 3.265 -10.617 -12.883 1.00 95.69 207 ARG A O 1
ATOM 1600 N N . GLY A 1 208 ? 2.215 -8.640 -12.989 1.00 94.44 208 GLY A N 1
ATOM 1601 C CA . GLY A 1 208 ? 1.720 -8.817 -14.351 1.00 94.44 208 GLY A CA 1
ATOM 1602 C C . GLY A 1 208 ? 2.824 -9.120 -15.362 1.00 94.44 208 GLY A C 1
ATOM 1603 O O . GLY A 1 208 ? 2.658 -10.025 -16.173 1.00 94.44 208 GLY A O 1
ATOM 1604 N N . ILE A 1 209 ? 3.957 -8.413 -15.309 1.00 95.50 209 ILE A N 1
ATOM 1605 C CA . ILE A 1 209 ? 5.087 -8.689 -16.210 1.00 95.50 209 ILE A CA 1
ATOM 1606 C C . ILE A 1 209 ? 5.837 -9.978 -15.832 1.00 95.50 209 ILE A C 1
ATOM 1608 O O . ILE A 1 209 ? 6.222 -10.738 -16.719 1.00 95.50 209 ILE A O 1
ATOM 1612 N N . ARG A 1 210 ? 5.992 -10.272 -14.533 1.00 95.12 210 ARG A N 1
ATOM 1613 C CA . ARG A 1 210 ? 6.634 -11.500 -14.030 1.00 95.12 210 ARG A CA 1
ATOM 1614 C C . ARG A 1 210 ? 5.851 -12.745 -14.425 1.00 95.12 210 ARG A C 1
ATOM 1616 O O . ARG A 1 210 ? 6.440 -13.728 -14.855 1.00 95.12 210 ARG A O 1
ATOM 1623 N N . ASP A 1 211 ? 4.527 -12.690 -14.330 1.00 92.88 211 ASP A N 1
ATOM 1624 C CA . ASP A 1 211 ? 3.638 -13.790 -14.711 1.00 92.88 211 ASP A CA 1
ATOM 1625 C C . ASP A 1 211 ? 3.698 -14.073 -16.231 1.00 92.88 211 ASP A C 1
ATOM 1627 O O . ASP A 1 211 ? 3.293 -15.143 -16.678 1.00 92.88 211 ASP A O 1
ATOM 1631 N N . HIS A 1 212 ? 4.264 -13.149 -17.023 1.00 91.50 212 HIS A N 1
ATOM 1632 C CA . HIS A 1 212 ? 4.611 -13.337 -18.438 1.00 91.50 212 HIS A CA 1
ATOM 1633 C C . HIS A 1 212 ? 6.108 -13.635 -18.672 1.00 91.50 212 HIS A C 1
ATOM 1635 O O . HIS A 1 212 ? 6.581 -13.562 -19.803 1.00 91.50 212 HIS A O 1
ATOM 1641 N N . GLY A 1 213 ? 6.859 -13.989 -17.626 1.00 91.62 213 GLY A N 1
ATOM 1642 C CA . GLY A 1 213 ? 8.250 -14.440 -17.718 1.00 91.62 213 GLY A CA 1
ATOM 1643 C C . GLY A 1 213 ? 9.313 -13.344 -17.630 1.00 91.62 213 GLY A C 1
ATOM 1644 O O . GLY A 1 213 ? 10.483 -13.642 -17.858 1.00 91.62 213 GLY A O 1
ATOM 1645 N N . ALA A 1 214 ? 8.954 -12.097 -17.302 1.00 95.25 214 ALA A N 1
ATOM 1646 C CA . ALA A 1 214 ? 9.951 -11.048 -17.087 1.00 95.25 214 ALA A CA 1
ATOM 1647 C C . ALA A 1 214 ? 10.829 -11.341 -15.854 1.00 95.25 214 ALA A C 1
ATOM 1649 O O . ALA A 1 214 ? 10.319 -11.688 -14.784 1.00 95.25 214 ALA A O 1
ATOM 1650 N N . ASP A 1 215 ? 12.142 -11.137 -15.988 1.00 96.12 215 ASP A N 1
ATOM 1651 C CA . ASP A 1 215 ? 13.100 -11.253 -14.886 1.00 96.12 215 ASP A CA 1
ATOM 1652 C C . ASP A 1 215 ? 13.093 -9.983 -14.022 1.00 96.12 215 ASP A C 1
ATOM 1654 O O . ASP A 1 215 ? 13.714 -8.967 -14.343 1.00 96.12 215 ASP A O 1
ATOM 1658 N N . LEU A 1 216 ? 12.380 -10.045 -12.896 1.00 97.69 216 LEU A N 1
ATOM 1659 C CA . LEU A 1 216 ? 12.313 -8.932 -11.952 1.00 97.69 216 LEU A CA 1
ATOM 1660 C C . LEU A 1 216 ? 13.646 -8.666 -11.233 1.00 97.69 216 LEU A C 1
ATOM 1662 O O . LEU A 1 216 ? 13.875 -7.528 -10.821 1.00 97.69 216 LEU A O 1
ATOM 1666 N N . LEU A 1 217 ? 14.527 -9.662 -11.068 1.00 97.62 217 LEU A N 1
ATOM 1667 C CA . LEU A 1 217 ? 15.844 -9.429 -10.464 1.00 97.62 217 LEU A CA 1
ATOM 1668 C C . LEU A 1 217 ? 16.748 -8.675 -11.436 1.00 97.62 217 LEU A C 1
ATOM 1670 O O . LEU A 1 217 ? 17.338 -7.669 -11.041 1.00 97.62 217 LEU A O 1
ATOM 1674 N N . GLY A 1 218 ? 16.783 -9.100 -12.701 1.00 97.50 218 GLY A N 1
ATOM 1675 C CA . GLY A 1 218 ? 17.460 -8.376 -13.776 1.00 97.50 218 GLY A CA 1
ATOM 1676 C C . GLY A 1 218 ? 16.966 -6.933 -13.889 1.00 97.50 218 GLY A C 1
ATOM 1677 O O . GLY A 1 218 ? 17.770 -6.001 -13.851 1.00 97.50 218 GLY A O 1
ATOM 1678 N N . LEU A 1 219 ? 15.643 -6.725 -13.884 1.00 98.06 219 LEU A N 1
ATOM 1679 C CA . LEU A 1 219 ? 15.055 -5.382 -13.907 1.00 98.06 219 LEU A CA 1
ATOM 1680 C C . LEU A 1 219 ? 15.481 -4.534 -12.696 1.00 98.06 219 LEU A C 1
ATOM 1682 O O . LEU A 1 219 ? 15.772 -3.348 -12.842 1.00 98.06 219 LEU A O 1
ATOM 1686 N N . ALA A 1 220 ? 15.545 -5.119 -11.494 1.00 98.00 220 ALA A N 1
ATOM 1687 C CA . ALA A 1 220 ? 16.025 -4.411 -10.307 1.00 98.00 220 ALA A CA 1
ATOM 1688 C C . ALA A 1 220 ? 17.484 -3.956 -10.461 1.00 98.00 220 ALA A C 1
ATOM 1690 O O . ALA A 1 220 ? 17.804 -2.826 -10.100 1.00 98.00 220 ALA A O 1
ATOM 1691 N N . MET A 1 221 ? 18.347 -4.808 -11.022 1.00 97.88 221 MET A N 1
ATOM 1692 C CA . MET A 1 221 ? 19.754 -4.480 -11.266 1.00 97.88 221 MET A CA 1
ATOM 1693 C C . MET A 1 221 ? 19.912 -3.352 -12.294 1.00 97.88 221 MET A C 1
ATOM 1695 O O . MET A 1 221 ? 20.723 -2.452 -12.081 1.00 97.88 221 MET A O 1
ATOM 1699 N N . GLU A 1 222 ? 19.112 -3.346 -13.366 1.00 97.56 222 GLU A N 1
ATOM 1700 C CA . GLU A 1 222 ? 19.090 -2.240 -14.339 1.00 97.56 222 GLU A CA 1
ATOM 1701 C C . GLU A 1 222 ? 18.701 -0.908 -13.677 1.00 97.56 222 GLU A C 1
ATOM 1703 O O . GLU A 1 222 ? 19.320 0.129 -13.926 1.00 97.56 222 GLU A O 1
ATOM 1708 N N . ILE A 1 223 ? 17.704 -0.931 -12.784 1.00 97.69 223 ILE A N 1
ATOM 1709 C CA . ILE A 1 223 ? 17.275 0.256 -12.034 1.00 97.69 223 ILE A CA 1
ATOM 1710 C C . ILE A 1 223 ? 18.385 0.751 -11.101 1.00 97.69 223 ILE A C 1
ATOM 1712 O O . ILE A 1 223 ? 18.606 1.956 -11.002 1.00 97.69 223 ILE A O 1
ATOM 1716 N N . GLU A 1 224 ? 19.088 -0.152 -10.419 1.00 96.75 224 GLU A N 1
ATOM 1717 C CA . GLU A 1 224 ? 20.168 0.190 -9.484 1.00 96.75 224 GLU A CA 1
ATOM 1718 C C . GLU A 1 224 ? 21.423 0.723 -10.169 1.00 96.75 224 GLU A C 1
ATOM 1720 O O . GLU A 1 224 ? 22.126 1.552 -9.594 1.00 96.75 224 GLU A O 1
ATOM 1725 N N . ALA A 1 225 ? 21.677 0.300 -11.406 1.00 96.00 225 ALA A N 1
ATOM 1726 C CA . ALA A 1 225 ? 22.748 0.847 -12.230 1.00 96.00 225 ALA A CA 1
ATOM 1727 C C . ALA A 1 225 ? 22.448 2.281 -12.715 1.00 96.00 225 ALA A C 1
ATOM 1729 O O . ALA A 1 225 ? 23.340 2.970 -13.214 1.00 96.00 225 ALA A O 1
ATOM 1730 N N . SER A 1 226 ? 21.203 2.753 -12.577 1.00 94.31 226 SER A N 1
ATOM 1731 C CA . SER A 1 226 ? 20.794 4.087 -13.011 1.00 94.31 226 SER A CA 1
ATOM 1732 C C . SER A 1 226 ? 21.426 5.195 -12.159 1.00 94.31 226 SER A C 1
ATOM 1734 O O . SER A 1 226 ? 21.330 5.152 -10.932 1.00 94.31 226 SER A O 1
ATOM 1736 N N . PRO A 1 227 ? 21.904 6.298 -12.767 1.00 91.00 227 PRO A N 1
ATOM 1737 C CA . PRO A 1 227 ? 22.355 7.483 -12.028 1.00 91.00 227 PRO A CA 1
ATOM 1738 C C . PRO A 1 227 ? 21.272 8.137 -11.151 1.00 91.00 227 PRO A C 1
ATOM 1740 O O . PRO A 1 227 ? 21.578 8.963 -10.295 1.00 91.00 227 PRO A O 1
ATOM 1743 N N . ARG A 1 228 ? 19.992 7.810 -11.382 1.00 88.44 228 ARG A N 1
ATOM 1744 C CA . ARG A 1 228 ? 18.853 8.296 -10.586 1.00 88.44 228 ARG A CA 1
ATOM 1745 C C . ARG A 1 228 ? 18.621 7.475 -9.315 1.00 88.44 228 ARG A C 1
ATOM 1747 O O . ARG A 1 228 ? 17.807 7.879 -8.482 1.00 88.44 228 ARG A O 1
ATOM 1754 N N . TYR A 1 229 ? 19.264 6.318 -9.184 1.00 91.88 229 TYR A N 1
ATOM 1755 C CA . TYR A 1 229 ? 19.143 5.480 -8.004 1.00 91.88 229 TYR A CA 1
ATOM 1756 C C . TYR A 1 229 ? 19.936 6.080 -6.842 1.00 91.88 229 TYR A C 1
ATOM 1758 O O . TYR A 1 229 ? 21.064 6.543 -6.998 1.00 91.88 229 TYR A O 1
ATOM 1766 N N . SER A 1 230 ? 19.342 6.064 -5.653 1.00 88.38 230 SER A N 1
ATOM 1767 C CA . SER A 1 230 ? 20.017 6.466 -4.428 1.00 88.38 230 SER A CA 1
ATOM 1768 C C . SER A 1 230 ? 19.665 5.520 -3.290 1.00 88.38 230 SER A C 1
ATOM 1770 O O . SER A 1 230 ? 18.522 5.078 -3.132 1.00 88.38 230 SER A O 1
ATOM 1772 N N . VAL A 1 231 ? 20.672 5.210 -2.475 1.00 85.06 231 VAL A N 1
ATOM 1773 C CA . VAL A 1 231 ? 20.469 4.489 -1.221 1.00 85.06 231 VAL A CA 1
ATOM 1774 C C . VAL A 1 231 ? 19.885 5.483 -0.225 1.00 85.06 231 VAL A C 1
ATOM 1776 O O . VAL A 1 231 ? 20.557 6.420 0.197 1.00 85.06 231 VAL A O 1
ATOM 1779 N N . GLY A 1 232 ? 18.612 5.318 0.116 1.00 80.19 232 GLY A N 1
ATOM 1780 C CA . GLY A 1 232 ? 17.999 6.120 1.171 1.00 80.19 232 GLY A CA 1
ATOM 1781 C C . GLY A 1 232 ? 18.252 5.540 2.570 1.00 80.19 232 GLY A C 1
ATOM 1782 O O . GLY A 1 232 ? 18.907 4.504 2.710 1.00 80.19 232 GLY A O 1
ATOM 1783 N N . PRO A 1 233 ? 17.724 6.192 3.617 1.00 83.50 233 PRO A N 1
ATOM 1784 C CA . PRO A 1 233 ? 17.983 5.801 4.997 1.00 83.50 233 PRO A CA 1
ATOM 1785 C C . PRO A 1 233 ? 17.418 4.410 5.312 1.00 83.50 233 PRO A C 1
ATOM 1787 O O . PRO A 1 233 ? 16.417 3.986 4.723 1.00 83.50 233 PRO A O 1
ATOM 1790 N N . ASP A 1 234 ? 18.053 3.716 6.257 1.00 83.38 234 ASP A N 1
ATOM 1791 C CA . ASP A 1 234 ? 17.446 2.571 6.932 1.00 83.38 234 ASP A CA 1
ATOM 1792 C C . ASP A 1 234 ? 16.563 3.080 8.079 1.00 83.38 234 ASP A C 1
ATOM 1794 O O . ASP A 1 234 ? 17.046 3.672 9.046 1.00 83.38 234 ASP A O 1
ATOM 1798 N N . ASN A 1 235 ? 15.255 2.855 7.965 1.00 85.69 235 ASN A N 1
ATOM 1799 C CA . ASN A 1 235 ? 14.276 3.282 8.961 1.00 85.69 235 ASN A CA 1
ATOM 1800 C C . ASN A 1 235 ? 14.057 2.241 10.080 1.00 85.69 235 ASN A C 1
ATOM 1802 O O . ASN A 1 235 ? 13.171 2.416 10.913 1.00 85.69 235 ASN A O 1
ATOM 1806 N N . SER A 1 236 ? 14.827 1.148 10.121 1.00 81.31 236 SER A N 1
ATOM 1807 C CA . SER A 1 236 ? 14.600 0.024 11.046 1.00 81.31 236 SER A CA 1
ATOM 1808 C C . SER A 1 236 ? 14.709 0.384 12.537 1.00 81.31 236 SER A C 1
ATOM 1810 O O . SER A 1 236 ? 14.036 -0.237 13.361 1.00 81.31 236 SER A O 1
ATOM 1812 N N . ALA A 1 237 ? 15.518 1.390 12.885 1.00 79.44 237 ALA A N 1
ATOM 1813 C CA . ALA A 1 237 ? 15.808 1.783 14.267 1.00 79.44 237 ALA A CA 1
ATOM 1814 C C . ALA A 1 237 ? 14.831 2.818 14.861 1.00 79.44 237 ALA A C 1
ATOM 1816 O O . ALA A 1 237 ? 14.863 3.079 16.065 1.00 79.44 237 ALA A O 1
ATOM 1817 N N . GLN A 1 238 ? 13.982 3.448 14.045 1.00 84.38 238 GLN A N 1
ATOM 1818 C CA . GLN A 1 238 ? 13.083 4.510 14.499 1.00 84.38 238 GLN A CA 1
ATOM 1819 C C . GLN A 1 238 ? 11.688 3.970 14.832 1.00 84.38 238 GLN A C 1
ATOM 1821 O O . GLN A 1 238 ? 11.153 3.089 14.163 1.00 84.38 238 GLN A O 1
ATOM 1826 N N . SER A 1 239 ? 11.063 4.529 15.874 1.00 88.88 239 SER A N 1
ATOM 1827 C CA . SER A 1 239 ? 9.696 4.146 16.245 1.00 88.88 239 SER A CA 1
ATOM 1828 C C . SER A 1 239 ? 8.675 4.610 15.199 1.00 88.88 239 SER A C 1
ATOM 1830 O O . SER A 1 239 ? 8.799 5.706 14.639 1.00 88.88 239 SER A O 1
ATOM 1832 N N . LEU A 1 240 ? 7.598 3.840 15.001 1.00 90.50 240 LEU A N 1
ATOM 1833 C CA . LEU A 1 240 ? 6.503 4.223 14.101 1.00 90.50 240 LEU A CA 1
ATOM 1834 C C . LEU A 1 240 ? 5.882 5.578 14.486 1.00 90.50 240 LEU A C 1
ATOM 1836 O O . LEU A 1 240 ? 5.521 6.372 13.617 1.00 90.50 240 LEU A O 1
ATOM 1840 N N . ARG A 1 241 ? 5.833 5.893 15.788 1.00 90.50 241 ARG A N 1
ATOM 1841 C CA . ARG A 1 241 ? 5.378 7.196 16.296 1.00 90.50 241 ARG A CA 1
ATOM 1842 C C . ARG A 1 241 ? 6.274 8.342 15.826 1.00 90.50 241 ARG A C 1
ATOM 1844 O O . ARG A 1 241 ? 5.759 9.393 15.449 1.00 90.50 241 ARG A O 1
ATOM 1851 N N . THR A 1 242 ? 7.593 8.154 15.838 1.00 91.88 242 THR A N 1
ATOM 1852 C CA . THR A 1 242 ? 8.553 9.154 15.345 1.00 91.88 242 THR A CA 1
ATOM 1853 C C . THR A 1 242 ? 8.286 9.462 13.876 1.00 91.88 242 THR A C 1
ATOM 1855 O O . THR A 1 242 ? 8.167 10.629 13.504 1.00 91.88 242 THR A O 1
ATOM 1858 N N . HIS A 1 243 ? 8.100 8.425 13.059 1.00 93.06 243 HIS A N 1
ATOM 1859 C CA . HIS A 1 243 ? 7.780 8.597 11.646 1.00 93.06 243 HIS A CA 1
ATOM 1860 C C . HIS A 1 243 ? 6.410 9.230 11.410 1.00 93.06 243 HIS A C 1
ATOM 1862 O O . HIS A 1 243 ? 6.287 10.091 10.542 1.00 93.06 243 HIS A O 1
ATOM 1868 N N . TRP A 1 244 ? 5.394 8.869 12.198 1.00 94.38 244 TRP A N 1
ATOM 1869 C CA . TRP A 1 244 ? 4.080 9.506 12.120 1.00 94.38 244 TRP A CA 1
ATOM 1870 C C . TRP A 1 244 ? 4.169 11.008 12.406 1.00 94.38 244 TRP A C 1
ATOM 1872 O O . TRP A 1 244 ? 3.680 11.823 11.627 1.00 94.38 244 TRP A O 1
ATOM 1882 N N . LEU A 1 245 ? 4.870 11.406 13.470 1.00 93.81 245 LEU A N 1
ATOM 1883 C CA . LEU A 1 245 ? 5.073 12.820 13.789 1.00 93.81 245 LEU A CA 1
ATOM 1884 C C . LEU A 1 245 ? 5.880 13.550 12.707 1.00 93.81 245 LEU A C 1
ATOM 1886 O O . LEU A 1 245 ? 5.531 14.675 12.345 1.00 93.81 245 LEU A O 1
ATOM 1890 N N . ALA A 1 246 ? 6.919 12.918 12.155 1.00 93.56 246 ALA A N 1
ATOM 1891 C CA . ALA A 1 246 ? 7.682 13.472 11.038 1.00 93.56 246 ALA A CA 1
ATOM 1892 C C . ALA A 1 246 ? 6.805 13.664 9.788 1.00 93.56 246 ALA A C 1
ATOM 1894 O O . ALA A 1 246 ? 6.866 14.715 9.144 1.00 93.56 246 ALA A O 1
ATOM 1895 N N . TYR A 1 247 ? 5.933 12.697 9.490 1.00 94.50 247 TYR A N 1
ATOM 1896 C CA . TYR A 1 247 ? 4.947 12.794 8.420 1.00 94.50 247 TYR A CA 1
ATOM 1897 C C . TYR A 1 247 ? 4.017 13.992 8.632 1.00 94.50 247 TYR A C 1
ATOM 1899 O O . TYR A 1 247 ? 3.934 14.854 7.755 1.00 94.50 247 TYR A O 1
ATOM 1907 N N . LEU A 1 248 ? 3.398 14.126 9.807 1.00 94.44 248 LEU A N 1
ATOM 1908 C CA . LEU A 1 248 ? 2.514 15.257 10.101 1.00 94.44 248 LEU A CA 1
ATOM 1909 C C . LEU A 1 248 ? 3.237 16.604 10.021 1.00 94.44 248 LEU A C 1
ATOM 1911 O O . LEU A 1 248 ? 2.691 17.564 9.472 1.00 94.44 248 LEU A O 1
ATOM 1915 N N . LYS A 1 249 ? 4.482 16.668 10.509 1.00 94.44 249 LYS A N 1
ATOM 1916 C CA . LYS A 1 249 ? 5.318 17.869 10.406 1.00 94.44 249 LYS A CA 1
ATOM 1917 C C . LYS A 1 249 ? 5.558 18.236 8.944 1.00 94.44 249 LYS A C 1
ATOM 1919 O O . LYS A 1 249 ? 5.459 19.405 8.591 1.00 94.44 249 LYS A O 1
ATOM 1924 N N . SER A 1 250 ? 5.796 17.250 8.077 1.00 93.75 250 SER A N 1
ATOM 1925 C CA . SER A 1 250 ? 5.980 17.490 6.642 1.00 93.75 250 SER A CA 1
ATOM 1926 C C . SER A 1 250 ? 4.731 18.078 5.971 1.00 93.75 250 SER A C 1
ATOM 1928 O O . SER A 1 250 ? 4.860 18.998 5.163 1.00 93.75 250 SER A O 1
ATOM 1930 N N . ILE A 1 251 ? 3.529 17.612 6.340 1.00 92.81 251 ILE A N 1
ATOM 1931 C CA . ILE A 1 251 ? 2.256 18.152 5.833 1.00 92.81 251 ILE A CA 1
ATOM 1932 C C . ILE A 1 251 ? 2.086 19.605 6.289 1.00 92.81 251 ILE A C 1
ATOM 1934 O O . ILE A 1 251 ? 1.689 20.467 5.503 1.00 92.81 251 ILE A O 1
ATOM 1938 N N . GLU A 1 252 ? 2.391 19.882 7.558 1.00 93.25 252 GLU A N 1
ATOM 1939 C CA . GLU A 1 252 ? 2.317 21.215 8.155 1.00 93.25 252 GLU A CA 1
ATOM 1940 C C . GLU A 1 252 ? 3.275 22.199 7.471 1.00 93.25 252 GLU A C 1
ATOM 1942 O O . GLU A 1 252 ? 2.837 23.245 6.990 1.00 93.25 252 GLU A O 1
ATOM 1947 N N . THR A 1 253 ? 4.553 21.833 7.330 1.00 93.31 253 THR A N 1
ATOM 1948 C CA . THR A 1 253 ? 5.572 22.659 6.663 1.00 93.31 253 THR A CA 1
ATOM 1949 C C . THR A 1 253 ? 5.210 22.960 5.209 1.00 93.31 253 THR A C 1
ATOM 1951 O O . THR A 1 253 ? 5.398 24.086 4.753 1.00 93.31 253 THR A O 1
ATOM 1954 N N . LYS A 1 254 ? 4.646 21.987 4.486 1.00 92.50 254 LYS A N 1
ATOM 1955 C CA . LYS A 1 254 ? 4.229 22.159 3.085 1.00 92.50 254 LYS A CA 1
ATOM 1956 C C . LYS A 1 254 ? 2.858 22.827 2.928 1.00 92.50 254 LYS A C 1
ATOM 1958 O O . LYS A 1 254 ? 2.446 23.093 1.805 1.00 92.50 254 LYS A O 1
ATOM 1963 N N . ARG A 1 255 ? 2.152 23.116 4.030 1.00 90.44 255 ARG A N 1
ATOM 1964 C CA . ARG A 1 255 ? 0.775 23.649 4.043 1.00 90.44 255 ARG A CA 1
ATOM 1965 C C . ARG A 1 255 ? -0.240 22.759 3.308 1.00 90.44 255 ARG A C 1
ATOM 1967 O O . ARG A 1 255 ? -1.220 23.240 2.748 1.00 90.44 255 ARG A O 1
ATOM 1974 N N . GLU A 1 256 ? -0.045 21.444 3.352 1.00 89.25 256 GLU A N 1
ATOM 1975 C CA . GLU A 1 256 ? -0.846 20.450 2.615 1.00 89.25 256 GLU A CA 1
ATOM 1976 C C . GLU A 1 256 ? -1.958 19.810 3.464 1.00 89.25 256 GLU A C 1
ATOM 1978 O O . GLU A 1 256 ? -2.514 18.766 3.126 1.00 89.25 256 GLU A O 1
ATOM 1983 N N . PHE A 1 257 ? -2.333 20.429 4.581 1.00 87.88 257 PHE A N 1
ATOM 1984 C CA . PHE A 1 257 ? -3.253 19.859 5.567 1.00 87.88 257 PHE A CA 1
ATOM 1985 C C . PHE A 1 257 ? -4.738 20.147 5.263 1.00 87.88 257 PHE A C 1
ATOM 1987 O O . PHE A 1 257 ? -5.547 20.387 6.158 1.00 87.88 257 PHE A O 1
ATOM 1994 N N . ARG A 1 258 ? -5.145 20.082 3.988 1.00 89.81 258 ARG A N 1
ATOM 1995 C CA . ARG A 1 258 ? -6.522 20.393 3.531 1.00 89.81 258 ARG A CA 1
ATOM 1996 C C . ARG A 1 258 ? -7.621 19.565 4.204 1.00 89.81 258 ARG A C 1
ATOM 1998 O O . ARG A 1 258 ? -8.757 20.023 4.310 1.00 89.81 258 ARG A O 1
ATOM 2005 N N . ASN A 1 259 ? -7.296 18.372 4.686 1.00 92.69 259 ASN A N 1
ATOM 2006 C CA . ASN A 1 259 ? -8.229 17.497 5.391 1.00 92.69 259 ASN A CA 1
ATOM 2007 C C . ASN A 1 259 ? -8.096 17.593 6.916 1.00 92.69 259 ASN A C 1
ATOM 2009 O O . ASN A 1 259 ? -8.686 16.789 7.618 1.00 92.69 259 ASN A O 1
ATOM 2013 N N . TRP A 1 260 ? -7.382 18.583 7.449 1.00 94.44 260 TRP A N 1
ATOM 2014 C CA . TRP A 1 260 ? -7.181 18.751 8.887 1.00 94.44 260 TRP A CA 1
ATOM 2015 C C . TRP A 1 260 ? -7.762 20.080 9.369 1.00 94.44 260 TRP A C 1
ATOM 2017 O O . TRP A 1 260 ? -7.740 21.087 8.658 1.00 94.44 260 TRP A O 1
ATOM 2027 N N . SER A 1 261 ? -8.326 20.088 10.576 1.00 92.62 261 SER A N 1
ATOM 2028 C CA . SER A 1 261 ? -8.954 21.273 11.174 1.00 92.62 261 SER A CA 1
ATOM 2029 C C . SER A 1 261 ? -7.955 22.366 11.545 1.00 92.62 261 SER A C 1
ATOM 2031 O O . SER A 1 261 ? -8.331 23.531 11.606 1.00 92.62 261 SER A O 1
ATOM 2033 N N . ALA A 1 262 ? -6.706 21.987 11.795 1.00 91.81 262 ALA A N 1
ATOM 2034 C CA . ALA A 1 262 ? -5.589 22.862 12.114 1.00 91.81 262 ALA A CA 1
ATOM 2035 C C . ALA A 1 262 ? -4.281 22.145 11.709 1.00 91.81 262 ALA A C 1
ATOM 2037 O O . ALA A 1 262 ? -4.346 21.001 11.242 1.00 91.81 262 ALA A O 1
ATOM 2038 N N . PRO A 1 263 ? -3.106 22.774 11.874 1.00 92.75 263 PRO A N 1
ATOM 2039 C CA . PRO A 1 263 ? -1.835 22.128 11.578 1.00 92.75 263 PRO A CA 1
ATOM 2040 C C . PRO A 1 263 ? -1.667 20.811 12.372 1.00 92.75 263 PRO A C 1
ATOM 2042 O O . PRO A 1 263 ? -1.770 20.818 13.605 1.00 92.75 263 PRO A O 1
ATOM 2045 N N . PRO A 1 264 ? -1.504 19.658 11.695 1.00 90.94 264 PRO A N 1
ATOM 2046 C CA . PRO A 1 264 ? -1.740 18.357 12.317 1.00 90.94 264 PRO A CA 1
ATOM 2047 C C . PRO A 1 264 ? -0.645 17.930 13.291 1.00 90.94 264 PRO A C 1
ATOM 2049 O O . PRO A 1 264 ? -0.945 17.273 14.288 1.00 90.94 264 PRO A O 1
ATOM 2052 N N . TYR A 1 265 ? 0.605 18.340 13.067 1.00 92.19 265 TYR A N 1
ATOM 2053 C CA . TYR A 1 265 ? 1.674 18.085 14.029 1.00 92.19 265 TYR A CA 1
ATOM 2054 C C . TYR A 1 265 ? 1.439 18.880 15.316 1.00 92.19 265 TYR A C 1
ATOM 2056 O O . TYR A 1 265 ? 1.582 18.350 16.421 1.00 92.19 265 TYR A O 1
ATOM 2064 N N . THR A 1 266 ? 0.986 20.128 15.192 1.00 88.44 266 THR A N 1
ATOM 2065 C CA . THR A 1 266 ? 0.604 20.947 16.348 1.00 88.44 266 THR A CA 1
ATOM 2066 C C . THR A 1 266 ? -0.578 20.350 17.127 1.00 88.44 266 THR A C 1
ATOM 2068 O O . THR A 1 266 ? -0.580 20.383 18.356 1.00 88.44 266 THR A O 1
ATOM 2071 N N . LEU A 1 267 ? -1.574 19.769 16.449 1.00 86.38 267 LEU A N 1
ATOM 2072 C CA . LEU A 1 267 ? -2.702 19.093 17.109 1.00 86.38 267 LEU A CA 1
ATOM 2073 C C . LEU A 1 267 ? -2.258 17.856 17.900 1.00 86.38 267 LEU A C 1
ATOM 2075 O O . LEU A 1 267 ? -2.682 17.660 19.035 1.00 86.38 267 LEU A O 1
ATOM 2079 N N . GLN A 1 268 ? -1.386 17.049 17.302 1.00 84.69 268 GLN A N 1
ATOM 2080 C CA . GLN A 1 268 ? -0.941 15.765 17.844 1.00 84.69 268 GLN A CA 1
ATOM 2081 C C . GLN A 1 268 ? 0.123 15.903 18.938 1.00 84.69 268 GLN A C 1
ATOM 2083 O O . GLN A 1 268 ? 0.164 15.121 19.884 1.00 84.69 268 GLN A O 1
ATOM 2088 N N . SER A 1 269 ? 0.972 16.928 18.864 1.00 81.94 269 SER A N 1
ATOM 2089 C CA . SER A 1 269 ? 1.999 17.180 19.886 1.00 81.94 269 SER A CA 1
ATOM 2090 C C . SER A 1 269 ? 1.428 17.666 21.225 1.00 81.94 269 SER A C 1
ATOM 2092 O O . SER A 1 269 ? 2.084 17.486 22.249 1.00 81.94 269 SER A O 1
ATOM 2094 N N . LYS A 1 270 ? 0.211 18.230 21.226 1.00 74.25 270 LYS A N 1
ATOM 2095 C CA . LYS A 1 270 ? -0.496 18.732 22.419 1.00 74.25 270 LYS A CA 1
ATOM 2096 C C . LYS A 1 270 ? -1.278 17.674 23.197 1.00 74.25 270 LYS A C 1
ATOM 2098 O O . LYS A 1 270 ? -1.716 17.965 24.299 1.00 74.25 270 LYS A O 1
ATOM 2103 N N . GLN A 1 271 ? -1.468 16.472 22.656 1.00 66.94 271 GLN A N 1
ATOM 2104 C CA . GLN A 1 271 ? -2.156 15.370 23.348 1.00 66.94 271 GLN A CA 1
ATOM 2105 C C . GLN A 1 271 ? -1.227 14.624 24.331 1.00 66.94 271 GLN A C 1
ATOM 2107 O O . GLN A 1 271 ? -1.365 13.418 24.523 1.00 66.94 271 GLN A O 1
ATOM 2112 N N . ARG A 1 272 ? -0.239 15.334 24.891 1.00 55.16 272 ARG A N 1
ATOM 2113 C CA . ARG A 1 272 ? 0.717 14.836 25.885 1.00 55.16 272 ARG A CA 1
ATOM 2114 C C . ARG A 1 272 ? 0.281 15.218 27.287 1.00 55.16 272 ARG A C 1
ATOM 2116 O O . ARG A 1 272 ? -0.217 16.354 27.435 1.00 55.16 272 ARG A O 1
#